Protein AF-A0A4Q3XXZ0-F1 (afdb_monomer)

pLDDT: mean 72.15, std 15.22, range [41.62, 92.56]

Structure (mmCIF, N/CA/C/O backbone):
data_AF-A0A4Q3XXZ0-F1
#
_entry.id   AF-A0A4Q3XXZ0-F1
#
loop_
_atom_site.group_PDB
_atom_site.id
_atom_site.type_symbol
_atom_site.label_atom_id
_atom_site.label_alt_id
_atom_site.label_comp_id
_atom_site.label_asym_id
_atom_site.label_entity_id
_atom_site.label_seq_id
_atom_site.pdbx_PDB_ins_code
_atom_site.Cartn_x
_atom_site.Cartn_y
_atom_site.Cartn_z
_atom_site.occupancy
_atom_site.B_iso_or_equiv
_atom_site.auth_seq_id
_atom_site.auth_comp_id
_atom_site.auth_asym_id
_atom_site.auth_atom_id
_atom_site.pdbx_PD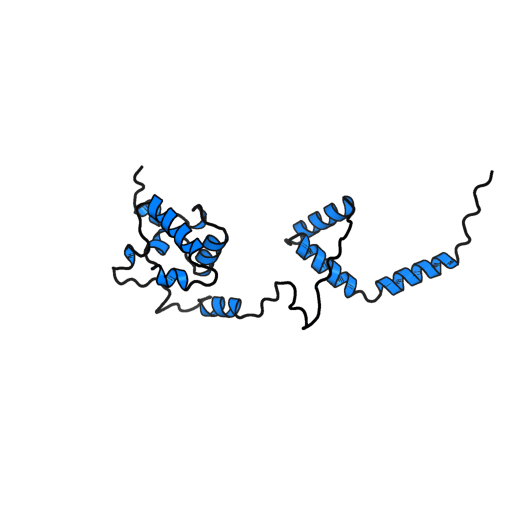B_model_num
ATOM 1 N N . MET A 1 1 ? -28.531 11.545 4.990 1.00 44.59 1 MET A N 1
ATOM 2 C CA . MET A 1 1 ? -29.029 10.165 5.178 1.00 44.59 1 MET A CA 1
ATOM 3 C C . MET A 1 1 ? -28.238 9.527 6.306 1.00 44.59 1 MET A C 1
ATOM 5 O O . MET A 1 1 ? -27.038 9.345 6.148 1.00 44.59 1 MET A O 1
ATOM 9 N N . MET A 1 2 ? -28.875 9.241 7.443 1.00 50.44 2 MET A N 1
ATOM 10 C CA . MET A 1 2 ? -28.289 8.360 8.456 1.00 50.44 2 MET A CA 1
ATOM 11 C C . MET A 1 2 ? -28.312 6.946 7.876 1.00 50.44 2 MET A C 1
ATOM 13 O O . MET A 1 2 ? -29.378 6.356 7.727 1.00 50.44 2 MET A O 1
ATOM 17 N N . HIS A 1 3 ? -27.159 6.447 7.442 1.00 60.09 3 HIS A N 1
ATOM 18 C CA . HIS A 1 3 ? -27.039 5.048 7.056 1.00 60.09 3 HIS A CA 1
ATOM 19 C C . HIS A 1 3 ? -27.162 4.213 8.332 1.00 60.09 3 HIS A C 1
ATOM 21 O O . HIS A 1 3 ? -26.515 4.534 9.329 1.00 60.09 3 HIS A O 1
ATOM 27 N N . SER A 1 4 ? -28.002 3.175 8.325 1.00 73.88 4 SER A N 1
ATOM 28 C CA . SER A 1 4 ? -28.107 2.257 9.462 1.00 73.88 4 SER A CA 1
ATOM 29 C C . SER A 1 4 ? -26.716 1.730 9.820 1.00 73.88 4 SER A C 1
ATOM 31 O O . SER A 1 4 ? -25.965 1.323 8.933 1.00 73.88 4 SER A O 1
ATOM 33 N N . VAL A 1 5 ? -26.372 1.743 11.108 1.00 68.19 5 VAL A N 1
ATOM 34 C CA . VAL A 1 5 ? -25.042 1.365 11.625 1.00 68.19 5 VAL A CA 1
ATOM 35 C C . VAL A 1 5 ? -24.637 -0.040 11.155 1.00 68.19 5 VAL A C 1
ATOM 37 O O . VAL A 1 5 ? -23.490 -0.274 10.783 1.00 68.19 5 VAL A O 1
ATOM 40 N N . GLU A 1 6 ? -25.615 -0.942 11.052 1.00 71.69 6 GLU A N 1
ATOM 41 C CA . GLU A 1 6 ? -25.472 -2.296 10.502 1.00 71.69 6 GLU A CA 1
ATOM 42 C C . GLU A 1 6 ? -25.022 -2.303 9.033 1.00 71.69 6 GLU A C 1
ATOM 44 O O . GLU A 1 6 ? -24.153 -3.080 8.642 1.00 71.69 6 GLU A O 1
ATOM 49 N N . LYS A 1 7 ? -25.564 -1.392 8.214 1.00 78.19 7 LYS A N 1
ATOM 50 C CA . LYS A 1 7 ? -25.207 -1.266 6.796 1.00 78.19 7 LYS A CA 1
ATOM 51 C C . LYS A 1 7 ? -23.790 -0.724 6.628 1.00 78.19 7 LYS A C 1
ATOM 53 O O . LYS A 1 7 ? -23.066 -1.176 5.748 1.00 78.19 7 LYS A O 1
ATOM 58 N N . ILE A 1 8 ? -23.379 0.213 7.484 1.00 81.00 8 ILE A N 1
ATOM 59 C CA . ILE A 1 8 ? -22.008 0.739 7.478 1.00 81.00 8 ILE A CA 1
ATOM 60 C C . ILE A 1 8 ? -21.027 -0.370 7.860 1.00 81.00 8 ILE A C 1
ATOM 62 O O . ILE A 1 8 ? -20.035 -0.558 7.163 1.00 81.00 8 ILE A O 1
ATOM 66 N N . ALA A 1 9 ? -21.327 -1.144 8.905 1.00 79.19 9 ALA A N 1
ATOM 67 C CA . ALA A 1 9 ? -20.464 -2.223 9.375 1.00 79.19 9 ALA A CA 1
ATOM 68 C C . ALA A 1 9 ? -20.195 -3.292 8.299 1.00 79.19 9 ALA A C 1
ATOM 70 O O . ALA A 1 9 ? -19.077 -3.795 8.214 1.00 79.19 9 ALA A O 1
ATOM 71 N N . ALA A 1 10 ? -21.180 -3.584 7.444 1.00 83.25 10 ALA A N 1
ATOM 72 C CA . ALA A 1 10 ? -21.045 -4.528 6.333 1.00 83.25 10 ALA A CA 1
ATOM 73 C C . ALA A 1 10 ? -20.288 -3.969 5.109 1.00 83.25 10 ALA A C 1
ATOM 75 O O . ALA A 1 10 ? -19.991 -4.721 4.182 1.00 83.25 10 ALA A O 1
ATOM 76 N N . THR A 1 11 ? -19.976 -2.669 5.080 1.00 86.19 11 THR A N 1
ATOM 77 C CA . THR A 1 11 ? -19.284 -2.038 3.944 1.00 86.19 11 THR A CA 1
ATOM 78 C C . THR A 1 11 ? -17.872 -2.614 3.781 1.00 86.19 11 THR A C 1
ATOM 80 O O . THR A 1 11 ? -17.106 -2.613 4.752 1.00 86.19 11 THR A O 1
ATOM 83 N N . PRO A 1 12 ? -17.483 -3.061 2.574 1.00 86.12 12 PRO A N 1
ATOM 84 C CA . PRO A 1 12 ? -16.118 -3.484 2.295 1.00 86.12 12 PRO A CA 1
ATOM 85 C C . PRO A 1 12 ? -15.116 -2.327 2.368 1.00 86.12 12 PRO A C 1
ATOM 87 O O . PRO A 1 12 ? -15.338 -1.240 1.8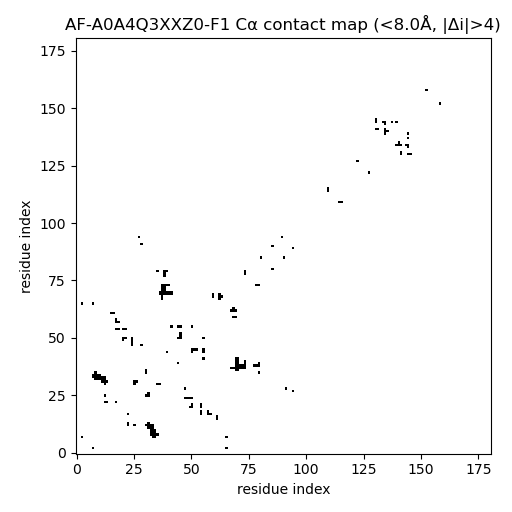41 1.00 86.12 12 PRO A O 1
ATOM 90 N N . VAL A 1 13 ? -13.937 -2.584 2.932 1.00 84.81 13 VAL A N 1
ATOM 91 C CA . VAL A 1 13 ? -12.808 -1.635 2.972 1.00 84.81 13 VAL A CA 1
ATOM 92 C C . VAL A 1 13 ? -12.342 -1.235 1.568 1.00 84.81 13 VAL A C 1
ATOM 94 O O . VAL A 1 13 ? -11.825 -0.135 1.361 1.00 84.81 13 VAL A O 1
ATOM 97 N N . LEU A 1 14 ? -12.516 -2.124 0.588 1.00 81.38 14 LEU A N 1
ATOM 98 C CA . LEU A 1 14 ? -12.158 -1.864 -0.806 1.00 81.38 14 LEU A CA 1
ATOM 99 C C . LEU A 1 14 ? -12.996 -0.746 -1.433 1.00 81.38 14 LEU A C 1
ATOM 101 O O . LEU A 1 14 ? -12.462 -0.023 -2.278 1.00 81.38 14 LEU A O 1
ATOM 105 N N . ASP A 1 15 ? -14.227 -0.558 -0.961 1.00 86.94 15 ASP A N 1
ATOM 106 C CA . ASP A 1 15 ? -15.166 0.443 -1.474 1.00 86.94 15 ASP A CA 1
ATOM 107 C C . ASP A 1 15 ? -14.954 1.821 -0.830 1.00 86.94 15 ASP A C 1
ATOM 109 O O . ASP A 1 15 ? -15.459 2.827 -1.320 1.00 86.94 15 ASP A O 1
ATOM 113 N N . LEU A 1 16 ? -14.158 1.894 0.242 1.00 86.94 16 LEU A N 1
ATOM 114 C CA . LEU A 1 16 ? -13.821 3.153 0.898 1.00 86.94 16 LEU A CA 1
ATOM 115 C C . LEU A 1 16 ? -12.775 3.955 0.111 1.00 86.94 16 LEU A C 1
ATOM 117 O O . LEU A 1 16 ? -11.868 3.400 -0.520 1.00 86.94 16 LEU A O 1
ATOM 121 N N . GLU A 1 17 ? -12.832 5.281 0.221 1.00 89.56 17 GLU A N 1
ATOM 122 C CA . GLU A 1 17 ? -11.856 6.212 -0.362 1.00 89.56 17 GLU A CA 1
ATOM 123 C C . GLU A 1 17 ? -10.550 6.269 0.451 1.00 89.56 17 GLU A C 1
ATOM 125 O O . GLU A 1 17 ? -10.181 7.271 1.054 1.00 89.56 17 GLU A O 1
ATOM 130 N N . LEU A 1 18 ? -9.830 5.149 0.478 1.00 88.44 18 LEU A N 1
ATOM 131 C CA . LEU A 1 18 ? -8.552 4.998 1.173 1.00 88.44 18 LEU A CA 1
ATOM 132 C C . LEU A 1 18 ? -7.391 4.880 0.189 1.00 88.44 18 LEU A C 1
ATOM 134 O O . LEU A 1 18 ? -7.547 4.370 -0.925 1.00 88.44 18 LEU A O 1
ATOM 138 N N . SER A 1 19 ? -6.185 5.255 0.624 1.00 90.19 19 SER A N 1
ATOM 139 C CA . SER A 1 19 ? -4.998 5.034 -0.200 1.00 90.19 19 SER A CA 1
ATOM 140 C C . SER A 1 19 ? -4.751 3.540 -0.444 1.00 90.19 19 SER A C 1
ATOM 142 O O . SER A 1 19 ? -5.024 2.684 0.402 1.00 90.19 19 SER A O 1
ATOM 144 N N . THR A 1 20 ? -4.141 3.207 -1.586 1.00 85.00 20 THR A N 1
ATOM 145 C CA . THR A 1 20 ? -3.756 1.825 -1.927 1.00 85.00 20 THR A CA 1
ATOM 146 C C . THR A 1 20 ? -2.892 1.181 -0.840 1.00 85.00 20 THR A C 1
ATOM 148 O O . THR A 1 20 ? -2.955 -0.026 -0.625 1.00 85.00 20 THR A O 1
ATOM 151 N N . ARG A 1 21 ? -2.089 1.984 -0.130 1.00 83.06 21 ARG A N 1
ATOM 152 C CA . ARG A 1 21 ? -1.267 1.537 0.999 1.00 83.06 21 ARG A CA 1
ATOM 153 C C . ARG A 1 21 ? -2.131 1.118 2.187 1.00 83.06 21 ARG A C 1
ATOM 155 O O . ARG A 1 21 ? -1.895 0.046 2.736 1.00 83.06 21 ARG A O 1
ATOM 162 N N . THR A 1 22 ? -3.125 1.930 2.539 1.00 88.12 22 THR A N 1
ATOM 163 C CA . THR A 1 22 ? -4.075 1.645 3.619 1.00 88.12 22 THR A CA 1
ATOM 164 C C . THR A 1 22 ? -4.899 0.398 3.302 1.00 88.12 22 THR A C 1
ATOM 166 O O . THR A 1 22 ? -4.904 -0.535 4.099 1.00 88.12 22 THR A O 1
ATOM 169 N N . LYS A 1 23 ? -5.469 0.300 2.090 1.00 85.38 23 LYS A N 1
ATOM 170 C CA . LYS A 1 23 ? -6.219 -0.890 1.644 1.00 85.38 23 LYS A CA 1
ATOM 171 C C . LYS A 1 23 ? -5.374 -2.164 1.695 1.00 85.38 23 LYS A C 1
ATOM 173 O O . LYS A 1 23 ? -5.802 -3.168 2.251 1.00 85.38 23 LYS A O 1
ATOM 178 N N . ARG A 1 24 ? -4.143 -2.124 1.170 1.00 81.81 24 ARG A N 1
ATOM 179 C CA . ARG A 1 24 ? -3.228 -3.281 1.195 1.00 81.81 24 ARG A CA 1
ATOM 180 C C . ARG A 1 24 ? -2.834 -3.692 2.610 1.00 81.81 24 ARG A C 1
ATOM 182 O O . ARG A 1 24 ? -2.742 -4.884 2.871 1.00 81.81 24 ARG A O 1
ATOM 189 N N . GLY A 1 25 ? -2.597 -2.732 3.504 1.00 80.75 25 GLY A N 1
ATOM 190 C CA . GLY A 1 25 ? -2.273 -3.032 4.898 1.00 80.75 25 GLY A CA 1
ATOM 191 C C . GLY A 1 25 ? -3.445 -3.640 5.668 1.00 80.75 25 GLY A C 1
ATOM 192 O O . GLY A 1 25 ? -3.218 -4.492 6.513 1.00 80.75 25 GLY A O 1
ATOM 193 N N . LEU A 1 26 ? -4.685 -3.260 5.348 1.00 81.50 26 LEU A N 1
ATOM 194 C CA . LEU A 1 26 ? -5.888 -3.842 5.953 1.00 81.50 26 LEU A CA 1
ATOM 195 C C . LEU A 1 26 ? -6.152 -5.267 5.445 1.00 81.50 26 LEU A C 1
ATOM 197 O O . LEU A 1 26 ? -6.317 -6.182 6.247 1.00 81.50 26 LEU A O 1
ATOM 201 N N . VAL A 1 27 ? -6.064 -5.489 4.131 1.00 77.94 27 VAL A N 1
ATOM 202 C CA . VAL A 1 27 ? -6.180 -6.833 3.534 1.00 77.94 27 VAL A CA 1
ATOM 203 C C . VAL A 1 27 ? -5.087 -7.774 4.054 1.00 77.94 27 VAL A C 1
ATOM 205 O O . VAL A 1 27 ? -5.349 -8.948 4.297 1.00 77.94 27 VAL A O 1
ATOM 208 N N . ALA A 1 28 ? -3.873 -7.262 4.282 1.00 71.75 28 ALA A N 1
ATOM 209 C CA . ALA A 1 28 ? -2.762 -8.024 4.853 1.00 71.75 28 ALA A CA 1
ATOM 210 C C . ALA A 1 28 ? -3.076 -8.639 6.224 1.00 71.75 28 ALA A C 1
ATOM 212 O O . ALA A 1 28 ? -2.579 -9.716 6.537 1.00 71.75 28 ALA A O 1
ATOM 213 N N . VAL A 1 29 ? -3.891 -7.964 7.034 1.00 73.44 29 VAL A N 1
ATOM 214 C CA . VAL A 1 29 ? -4.272 -8.435 8.372 1.00 73.44 29 VAL A CA 1
ATOM 215 C C . VAL A 1 29 ? -5.651 -9.092 8.407 1.00 73.44 29 VAL A C 1
ATOM 217 O O . VAL A 1 29 ? -6.151 -9.388 9.490 1.00 73.44 29 VAL A O 1
ATOM 220 N N . GLY A 1 30 ? -6.263 -9.312 7.238 1.00 73.25 30 GLY A N 1
ATOM 221 C CA . GLY A 1 30 ? -7.584 -9.924 7.110 1.00 73.25 30 GLY A CA 1
ATOM 222 C C . GLY A 1 30 ? -8.750 -8.995 7.451 1.00 73.25 30 GLY A C 1
ATOM 223 O O . GLY A 1 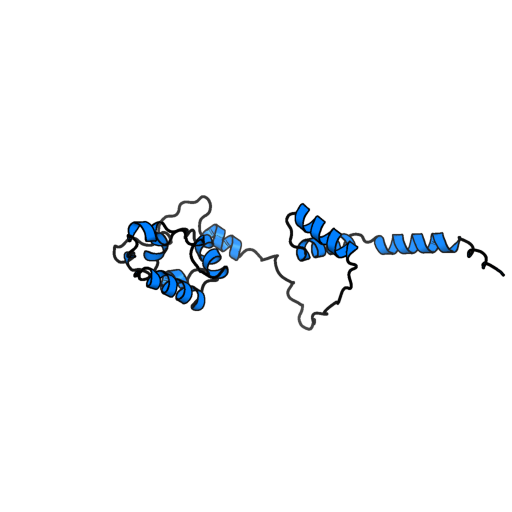30 ? -9.848 -9.486 7.667 1.00 73.25 30 GLY A O 1
ATOM 224 N N . VAL A 1 31 ? -8.540 -7.674 7.502 1.00 81.12 31 VAL A N 1
ATOM 225 C CA . VAL A 1 31 ? -9.627 -6.702 7.702 1.00 81.12 31 VAL A CA 1
ATOM 226 C C . VAL A 1 31 ? -10.271 -6.414 6.349 1.00 81.12 31 VAL A C 1
ATOM 228 O O . VAL A 1 31 ? -9.655 -5.792 5.477 1.00 81.12 31 VAL A O 1
ATOM 231 N N . VAL A 1 32 ? -11.511 -6.863 6.177 1.00 81.69 32 VAL A N 1
ATOM 232 C CA . VAL A 1 32 ? -12.269 -6.779 4.922 1.00 81.69 32 VAL A CA 1
ATOM 233 C C . VAL A 1 32 ? -13.415 -5.779 5.033 1.00 81.69 32 VAL A C 1
ATOM 235 O O . VAL A 1 32 ? -13.776 -5.165 4.030 1.00 81.69 32 VAL A O 1
ATOM 238 N N . THR A 1 33 ? -13.950 -5.559 6.234 1.00 85.62 33 THR A N 1
ATOM 239 C CA . THR A 1 33 ? -15.136 -4.720 6.465 1.00 85.62 33 THR A CA 1
ATOM 240 C C . THR A 1 33 ? -14.875 -3.554 7.420 1.00 85.62 33 THR A C 1
ATOM 242 O O . THR A 1 33 ? -13.944 -3.558 8.227 1.00 85.62 33 THR A O 1
ATOM 245 N N . VAL A 1 34 ? -15.720 -2.522 7.343 1.00 85.56 34 VAL A N 1
ATOM 246 C CA . VAL A 1 34 ? -15.671 -1.371 8.264 1.00 85.56 34 VAL A CA 1
ATOM 247 C C . VAL A 1 34 ? -16.029 -1.778 9.694 1.00 85.56 34 VAL A C 1
ATOM 249 O O . VAL A 1 34 ? -15.460 -1.240 10.645 1.00 85.56 34 VAL A O 1
ATOM 252 N N . GLY A 1 35 ? -16.936 -2.744 9.859 1.00 83.31 35 GLY A N 1
ATOM 253 C CA . GLY A 1 35 ? -17.335 -3.261 11.165 1.00 83.31 35 GLY A CA 1
ATOM 254 C C . GLY A 1 35 ? -16.157 -3.859 11.923 1.00 83.31 35 GLY A C 1
ATOM 255 O O . GLY A 1 35 ? -15.922 -3.490 13.069 1.00 83.31 35 GLY A O 1
ATOM 256 N N . GLU A 1 36 ? -15.356 -4.694 11.258 1.00 79.06 36 GLU A N 1
ATOM 257 C CA . GLU A 1 36 ? -14.120 -5.254 11.818 1.00 79.06 36 GLU A CA 1
ATOM 258 C C . GLU A 1 36 ? -13.174 -4.153 12.308 1.00 79.06 36 GLU A C 1
ATOM 260 O O . GLU A 1 36 ? -12.643 -4.208 13.415 1.00 79.06 36 GLU A O 1
ATOM 265 N N . PHE A 1 37 ? -13.025 -3.087 11.528 1.00 79.50 37 PHE A N 1
ATOM 266 C CA . PHE A 1 37 ? -12.180 -1.969 11.912 1.00 79.50 37 PHE A CA 1
ATOM 267 C C . PHE A 1 37 ? -12.688 -1.203 13.146 1.00 79.50 37 PHE A C 1
ATOM 269 O O . PHE A 1 37 ? -11.886 -0.738 13.956 1.00 79.50 37 PHE A O 1
ATOM 276 N N . ALA A 1 38 ? -14.005 -1.082 13.331 1.00 80.50 38 ALA A N 1
ATOM 277 C CA . ALA A 1 38 ? -14.588 -0.405 14.492 1.00 80.50 38 ALA A CA 1
ATOM 278 C C . ALA A 1 38 ? -14.261 -1.102 15.835 1.00 80.50 38 ALA A C 1
ATOM 280 O O . ALA A 1 38 ? -14.313 -0.456 16.887 1.00 80.50 38 ALA A O 1
ATOM 281 N N . TYR A 1 39 ? -13.861 -2.380 15.800 1.00 79.12 39 TYR A N 1
ATOM 282 C CA . TYR A 1 39 ? -13.338 -3.136 16.947 1.00 79.12 39 TYR A CA 1
ATOM 283 C C . TYR A 1 39 ? -11.827 -2.965 17.172 1.00 79.12 39 TYR A C 1
ATOM 285 O O . TYR A 1 39 ? -11.316 -3.357 18.219 1.00 79.12 39 TYR A O 1
ATOM 293 N N . MET A 1 40 ? -11.087 -2.402 16.216 1.00 79.25 40 MET A N 1
ATOM 294 C CA . MET A 1 40 ? -9.637 -2.252 16.322 1.00 79.25 40 MET A CA 1
ATOM 295 C C . MET A 1 40 ? -9.272 -0.916 16.974 1.00 79.25 40 MET A C 1
ATOM 297 O O . MET A 1 40 ? -9.843 0.124 16.649 1.00 79.25 40 MET A O 1
ATOM 301 N N . THR A 1 41 ? -8.303 -0.924 17.894 1.00 85.69 41 THR A N 1
ATOM 302 C CA . THR A 1 41 ? -7.801 0.311 18.512 1.00 85.69 41 THR A CA 1
ATOM 303 C C . THR A 1 41 ? -6.746 0.985 17.633 1.00 85.69 41 THR A C 1
ATOM 305 O O . THR A 1 41 ? -6.076 0.342 16.824 1.00 85.69 41 THR A O 1
ATOM 308 N N . GLU A 1 42 ? -6.514 2.285 17.839 1.00 87.44 42 GLU A N 1
ATOM 309 C CA . GLU A 1 42 ? -5.439 3.008 17.138 1.00 87.44 42 GLU A CA 1
ATOM 310 C C . GLU A 1 42 ? -4.059 2.390 17.388 1.00 87.44 42 GLU A C 1
ATOM 312 O O . GLU A 1 42 ? -3.199 2.381 16.506 1.00 87.44 42 GLU A O 1
ATOM 317 N N . LYS A 1 43 ? -3.850 1.859 18.599 1.00 83.31 43 LYS A N 1
ATOM 318 C CA . LYS A 1 43 ? -2.602 1.193 18.973 1.00 83.31 43 LYS A CA 1
ATOM 319 C C . LYS A 1 43 ? -2.400 -0.068 18.144 1.00 83.31 43 LYS A C 1
ATOM 321 O O . LYS A 1 43 ? -1.305 -0.264 17.630 1.00 83.31 43 LYS A O 1
ATOM 326 N N . ASP A 1 44 ? -3.440 -0.878 17.976 1.00 80.31 44 ASP A N 1
ATOM 327 C CA . ASP A 1 44 ? -3.369 -2.107 17.183 1.00 80.31 44 ASP A CA 1
ATOM 328 C C . ASP A 1 44 ? -3.182 -1.804 15.696 1.00 80.31 44 ASP A C 1
ATOM 330 O O . ASP A 1 44 ? -2.332 -2.413 15.050 1.00 80.31 44 ASP A O 1
ATOM 334 N N . PHE A 1 45 ? -3.861 -0.777 15.177 1.00 85.88 45 PHE A N 1
ATOM 335 C CA . PHE A 1 45 ? -3.665 -0.321 13.800 1.00 85.88 45 PHE A CA 1
ATOM 336 C C . PHE A 1 45 ? -2.213 0.085 13.518 1.00 85.88 45 PHE A C 1
ATOM 338 O O . PHE A 1 45 ? -1.654 -0.253 12.476 1.00 85.88 45 PHE A O 1
ATOM 345 N N . LEU A 1 46 ? -1.574 0.796 14.452 1.00 86.31 46 LEU A N 1
ATOM 346 C CA . LEU A 1 46 ? -0.180 1.226 14.310 1.00 86.31 46 LEU A CA 1
ATOM 347 C C . LEU A 1 46 ? 0.836 0.082 14.445 1.00 86.31 46 LEU A C 1
ATOM 349 O O . LEU A 1 46 ? 2.001 0.275 14.098 1.00 86.31 46 LEU A O 1
ATOM 353 N N . ARG A 1 47 ? 0.423 -1.103 14.914 1.00 81.25 47 ARG A N 1
ATOM 354 C CA . ARG A 1 47 ? 1.265 -2.312 14.906 1.00 81.25 47 ARG A CA 1
ATOM 355 C C . ARG A 1 47 ? 1.274 -3.003 13.542 1.00 81.25 47 ARG A C 1
ATOM 357 O O . ARG A 1 47 ? 2.162 -3.817 13.293 1.00 81.25 47 ARG A O 1
ATOM 364 N N . ILE A 1 48 ? 0.331 -2.677 12.655 1.00 78.94 48 ILE A N 1
ATOM 365 C CA . ILE A 1 48 ? 0.256 -3.255 11.313 1.00 78.94 48 ILE A CA 1
ATOM 366 C C . ILE A 1 48 ? 1.433 -2.753 10.471 1.00 78.94 48 ILE A C 1
ATOM 368 O O . ILE A 1 48 ? 1.586 -1.557 10.203 1.00 78.94 48 ILE A O 1
ATOM 372 N N . GLY A 1 49 ? 2.259 -3.692 10.006 1.00 72.75 49 GLY A N 1
ATOM 373 C CA . GLY A 1 49 ? 3.392 -3.401 9.136 1.00 72.75 49 GLY A CA 1
ATOM 374 C C . GLY A 1 49 ? 2.964 -2.630 7.885 1.00 72.75 49 GLY A C 1
ATOM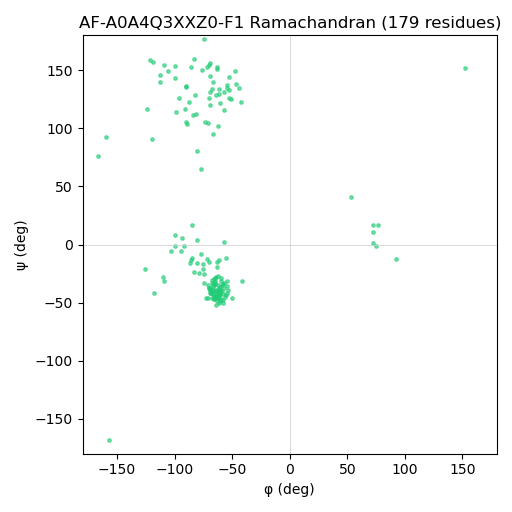 375 O O . GLY A 1 49 ? 2.000 -2.981 7.209 1.00 72.75 49 GLY A O 1
ATOM 376 N N . ASN A 1 50 ? 3.720 -1.587 7.541 1.00 75.06 50 ASN A N 1
ATOM 377 C CA . ASN A 1 50 ? 3.436 -0.655 6.444 1.00 75.06 50 ASN A CA 1
ATOM 378 C C . ASN A 1 50 ? 2.269 0.324 6.673 1.00 75.06 50 ASN A C 1
ATOM 380 O O . ASN A 1 50 ? 2.053 1.165 5.801 1.00 75.06 50 ASN A O 1
ATOM 384 N N . LEU A 1 51 ? 1.581 0.328 7.813 1.00 83.62 51 LEU A N 1
ATOM 385 C CA . LEU A 1 51 ? 0.641 1.396 8.173 1.00 83.62 51 LEU A CA 1
ATOM 386 C C . LEU A 1 51 ? 1.300 2.393 9.139 1.00 83.62 51 LEU A C 1
ATOM 388 O O . LEU A 1 51 ? 2.280 2.086 9.810 1.00 83.62 51 LEU A O 1
ATOM 392 N N . GLY A 1 52 ? 0.837 3.642 9.135 1.00 88.44 52 GLY A N 1
ATOM 393 C CA . GLY A 1 52 ? 1.398 4.717 9.954 1.00 88.44 52 GLY A CA 1
ATOM 394 C C . GLY A 1 52 ? 0.400 5.846 10.199 1.00 88.44 52 GLY A C 1
ATOM 395 O O . GLY A 1 52 ? -0.782 5.723 9.896 1.00 88.44 52 GLY A O 1
ATOM 396 N N . ARG A 1 53 ? 0.875 6.984 10.722 1.00 90.00 53 ARG A N 1
ATOM 397 C CA . ARG A 1 53 ? 0.005 8.111 11.124 1.00 90.00 53 ARG A CA 1
ATOM 398 C C . ARG A 1 53 ? -0.878 8.638 9.989 1.00 90.00 53 ARG A C 1
ATOM 400 O O . ARG A 1 53 ? -2.031 8.968 10.222 1.00 90.00 53 ARG A O 1
ATOM 407 N N . LYS A 1 54 ? -0.357 8.677 8.757 1.00 91.44 54 LYS A N 1
ATOM 408 C CA . LYS A 1 54 ? -1.130 9.121 7.589 1.00 91.44 54 LYS A CA 1
ATOM 409 C C . LYS A 1 54 ? -2.310 8.188 7.303 1.00 91.44 54 LYS A C 1
ATOM 411 O O . LYS A 1 54 ? -3.435 8.655 7.220 1.00 91.44 54 LYS A O 1
ATOM 416 N N . SER A 1 55 ? -2.059 6.882 7.205 1.00 92.56 55 SER A N 1
ATOM 417 C CA . SER A 1 55 ? -3.120 5.896 6.972 1.00 92.56 55 SER A CA 1
ATOM 418 C C . SER A 1 55 ? -4.096 5.814 8.148 1.00 92.56 55 SER A C 1
ATOM 420 O O . SER A 1 55 ? -5.269 5.541 7.944 1.00 92.56 55 SER A O 1
ATOM 422 N N . LEU A 1 56 ? -3.628 6.083 9.374 1.00 91.56 56 LEU A N 1
ATOM 423 C CA . LEU A 1 56 ? -4.489 6.181 10.552 1.00 91.56 56 LEU A CA 1
ATOM 424 C C . LEU A 1 56 ? -5.471 7.352 10.414 1.00 91.56 56 LEU A C 1
ATOM 426 O O . LEU A 1 56 ? -6.658 7.172 10.664 1.00 91.56 56 LEU A O 1
ATOM 430 N N . ASN A 1 57 ? -4.992 8.525 9.995 1.00 92.44 57 ASN A N 1
ATOM 431 C CA . ASN A 1 57 ? -5.849 9.691 9.781 1.00 92.44 57 ASN A CA 1
ATOM 432 C C . ASN A 1 57 ? -6.839 9.463 8.633 1.00 92.44 57 ASN A C 1
ATOM 434 O O . ASN A 1 57 ? -8.020 9.696 8.838 1.00 92.44 57 ASN A O 1
ATOM 438 N N . GLU A 1 58 ? -6.394 8.895 7.502 1.00 90.88 58 GLU A N 1
ATOM 439 C CA . GLU A 1 58 ? -7.290 8.498 6.397 1.00 90.88 58 GLU A CA 1
ATOM 440 C C . GLU A 1 58 ? -8.464 7.648 6.915 1.00 90.88 58 GLU A C 1
ATOM 442 O O . GLU A 1 58 ? -9.622 7.912 6.602 1.00 90.88 58 GLU A O 1
ATOM 447 N N . MET A 1 59 ? -8.180 6.663 7.774 1.00 87.44 59 MET A N 1
ATOM 448 C CA . MET A 1 59 ? -9.221 5.826 8.374 1.00 87.44 59 MET A CA 1
ATOM 449 C C . MET A 1 59 ? -10.129 6.586 9.341 1.00 87.44 59 MET A C 1
ATOM 451 O O . MET A 1 59 ? -11.338 6.361 9.345 1.00 87.44 59 MET A O 1
ATOM 455 N N . LYS A 1 60 ? -9.572 7.462 10.184 1.00 89.19 60 LYS A N 1
ATOM 456 C CA . LYS A 1 60 ? -10.366 8.273 11.119 1.00 89.19 60 LYS A CA 1
ATOM 457 C C . LYS A 1 60 ? -11.311 9.210 10.385 1.00 89.19 60 LYS A C 1
ATOM 459 O O . LYS A 1 60 ? -12.454 9.344 10.815 1.00 89.19 60 LYS A O 1
ATOM 464 N N . ASP A 1 61 ? -10.856 9.823 9.301 1.00 90.38 61 ASP A N 1
ATOM 465 C CA . ASP A 1 61 ? -11.656 10.742 8.495 1.00 90.38 61 ASP A CA 1
ATOM 466 C C . ASP A 1 61 ? -12.831 9.993 7.854 1.00 90.38 61 ASP A C 1
ATOM 468 O O . ASP A 1 61 ? -13.984 10.415 7.975 1.00 90.38 61 ASP A O 1
ATOM 472 N N . VAL A 1 62 ? -12.563 8.810 7.286 1.00 87.75 62 VAL A N 1
ATOM 473 C CA . VAL A 1 62 ? -13.599 7.933 6.724 1.00 87.75 62 VAL A CA 1
ATOM 474 C C . VAL A 1 62 ? -14.598 7.497 7.796 1.00 87.75 62 VAL A C 1
ATOM 476 O O . VAL A 1 62 ? -15.799 7.677 7.617 1.00 87.75 62 VAL A O 1
ATOM 479 N N . LEU A 1 63 ? -14.146 6.988 8.943 1.00 85.31 63 LEU A N 1
ATOM 480 C CA . LEU A 1 63 ? -15.055 6.607 10.031 1.00 85.31 63 LEU A CA 1
ATOM 481 C C . LEU A 1 63 ? -15.882 7.786 10.559 1.00 85.31 63 LEU A C 1
ATOM 483 O O . LEU A 1 63 ? -17.070 7.627 10.843 1.00 85.31 63 LEU A O 1
ATOM 487 N N . SER A 1 64 ? -15.274 8.969 10.657 1.00 87.12 64 SER A N 1
ATOM 488 C CA . SER A 1 64 ? -15.949 10.181 11.127 1.00 87.12 64 SER A CA 1
ATOM 489 C C . SER A 1 64 ? -17.060 10.606 10.170 1.00 87.12 64 SER A C 1
ATOM 491 O O . SER A 1 64 ? -18.106 11.057 10.631 1.00 87.12 64 SER A O 1
ATOM 493 N N . SER A 1 65 ? -16.891 10.386 8.859 1.00 85.19 65 SER A N 1
ATOM 494 C CA . SER A 1 65 ? -17.957 10.604 7.867 1.00 85.19 65 SER A CA 1
ATOM 495 C C . SER A 1 65 ? -19.180 9.704 8.094 1.00 85.19 65 SER A C 1
ATOM 497 O O . SER A 1 65 ? -20.308 10.090 7.792 1.00 85.19 65 SER A O 1
ATOM 499 N N . PHE A 1 66 ? -18.966 8.536 8.702 1.00 81.94 66 PHE A N 1
ATOM 500 C CA . PHE A 1 66 ? -20.013 7.595 9.088 1.00 81.94 66 PHE A CA 1
ATOM 501 C C . PHE A 1 66 ? -20.528 7.800 10.520 1.00 81.94 66 PHE A C 1
ATOM 503 O O . PHE A 1 66 ? -21.422 7.077 10.954 1.00 81.94 66 PHE A O 1
ATOM 510 N N . GLY A 1 67 ? -19.983 8.768 11.266 1.00 83.19 67 GLY A N 1
ATOM 511 C CA . GLY A 1 67 ? -20.329 9.002 12.670 1.00 83.19 67 GLY A CA 1
ATOM 512 C C . GLY A 1 67 ? -19.789 7.938 13.633 1.00 83.19 67 GLY A C 1
ATOM 513 O O . GLY A 1 67 ? -20.254 7.853 14.767 1.00 83.19 67 GLY A O 1
ATOM 514 N N . ILE A 1 68 ? -18.814 7.132 13.203 1.00 82.62 68 ILE A N 1
ATOM 515 C CA . ILE A 1 68 ? -18.211 6.053 13.994 1.00 82.62 68 ILE A CA 1
ATOM 516 C C . ILE A 1 68 ? -16.819 6.490 14.456 1.00 82.62 68 ILE A C 1
ATOM 518 O O . ILE A 1 68 ? -16.128 7.260 13.790 1.00 82.62 68 ILE A O 1
ATOM 522 N N . ARG A 1 69 ? -16.381 5.997 15.616 1.00 83.44 69 ARG A N 1
ATOM 523 C CA . ARG A 1 69 ? -15.013 6.195 16.112 1.00 83.44 69 ARG A CA 1
ATOM 524 C C . ARG A 1 69 ? -14.249 4.879 16.135 1.00 83.44 69 ARG A C 1
ATOM 526 O O . ARG A 1 69 ? -14.813 3.820 16.398 1.00 83.44 69 ARG A O 1
ATOM 533 N N . MET A 1 70 ? -12.949 4.958 15.868 1.00 84.38 70 MET A N 1
ATOM 534 C CA . MET A 1 70 ? -12.064 3.798 15.943 1.00 84.38 70 MET A CA 1
ATOM 535 C C . MET A 1 70 ? -12.050 3.245 17.374 1.00 84.38 70 MET A C 1
ATOM 537 O O . MET A 1 70 ? -11.941 4.016 18.328 1.00 84.38 70 MET A O 1
ATOM 541 N N . GLY A 1 71 ? -12.181 1.926 17.525 1.00 77.88 71 GLY A N 1
ATOM 542 C CA . GLY A 1 71 ? -12.240 1.261 18.827 1.00 77.88 71 GLY A CA 1
ATOM 543 C C . GLY A 1 71 ? -13.547 1.466 19.603 1.00 77.88 71 GLY A C 1
ATOM 544 O O . GLY A 1 71 ? -13.601 1.105 20.776 1.00 77.88 71 GLY A O 1
ATOM 545 N N . MET A 1 72 ? -14.597 2.022 18.985 1.00 76.56 72 MET A N 1
ATOM 546 C CA . MET A 1 72 ? -15.895 2.242 19.639 1.00 76.56 72 MET A CA 1
ATOM 547 C C . MET A 1 72 ? -16.539 0.941 20.135 1.00 76.56 72 MET A C 1
ATOM 549 O O . MET A 1 72 ? -17.212 0.961 21.158 1.00 76.56 72 MET A O 1
ATOM 553 N N . LEU A 1 73 ? -16.308 -0.180 19.445 1.00 67.12 73 LEU A N 1
ATOM 554 C CA . LEU A 1 73 ? -16.858 -1.491 19.810 1.00 67.12 73 LEU A CA 1
ATOM 555 C C . LEU A 1 73 ? -15.849 -2.383 20.563 1.00 67.12 73 LEU A C 1
ATOM 557 O O . LEU A 1 73 ? -16.173 -3.498 20.962 1.00 67.12 73 LEU A O 1
ATOM 561 N N . ALA A 1 74 ? -14.620 -1.901 20.777 1.00 63.53 74 ALA A N 1
ATOM 562 C CA . ALA A 1 74 ? -13.561 -2.644 21.466 1.00 63.53 74 ALA A CA 1
ATOM 563 C C . ALA A 1 74 ? -13.752 -2.701 22.997 1.00 63.53 74 ALA A C 1
ATOM 565 O O . ALA A 1 74 ? -13.132 -3.523 23.672 1.00 63.53 74 ALA A O 1
ATOM 566 N N . SER A 1 75 ? -14.593 -1.827 23.564 1.00 55.97 75 SER A N 1
ATOM 567 C CA . SER A 1 75 ? -14.841 -1.727 25.010 1.00 55.97 75 SER A CA 1
ATOM 568 C C . SER A 1 75 ? -15.619 -2.912 25.596 1.00 55.97 75 SER A C 1
ATOM 570 O O . SER A 1 75 ? -15.595 -3.099 26.809 1.00 55.97 75 SER A O 1
ATOM 572 N N . GLU A 1 76 ? -16.251 -3.748 24.766 1.00 53.78 76 GLU A N 1
ATOM 573 C CA . GLU A 1 76 ? -17.044 -4.914 25.195 1.00 53.78 76 GLU A CA 1
ATOM 574 C C . GLU A 1 76 ? -16.207 -6.187 25.437 1.00 53.78 76 GLU A C 1
ATOM 576 O O . GLU A 1 76 ? -16.733 -7.297 25.474 1.00 53.78 76 GLU A O 1
ATOM 581 N N . GLY A 1 77 ? -14.884 -6.067 25.577 1.00 50.03 77 GLY A N 1
ATOM 582 C CA . GLY A 1 77 ? -14.014 -7.198 25.923 1.00 50.03 77 GLY A CA 1
ATOM 583 C C . GLY A 1 77 ? -13.757 -8.193 24.785 1.00 50.03 77 GLY A C 1
ATOM 584 O O . GLY A 1 77 ? -12.962 -9.119 24.957 1.00 50.03 77 GLY A O 1
ATOM 585 N N . ARG A 1 78 ? -14.341 -7.990 23.595 1.00 49.00 78 ARG A N 1
ATOM 586 C CA . ARG A 1 78 ? -13.899 -8.679 22.377 1.00 49.00 78 ARG A CA 1
ATOM 587 C C . ARG A 1 78 ? -12.578 -8.076 21.917 1.00 49.00 78 ARG A C 1
ATOM 589 O O . ARG A 1 78 ? -12.540 -6.981 21.361 1.00 49.00 78 ARG A O 1
ATOM 596 N N . LYS A 1 79 ? -11.484 -8.804 22.125 1.00 50.69 79 LYS A N 1
ATOM 597 C CA . LYS A 1 79 ? -10.217 -8.489 21.466 1.00 50.69 79 LYS A CA 1
ATOM 598 C C . LYS A 1 79 ? -10.381 -8.753 19.970 1.00 50.69 79 LYS A C 1
ATOM 600 O O . LYS A 1 79 ? -10.891 -9.804 19.583 1.00 50.69 79 LYS A O 1
ATOM 605 N N . PHE A 1 80 ? -9.933 -7.817 19.135 1.00 52.22 80 PHE A N 1
ATOM 606 C CA . PHE A 1 80 ? -9.742 -8.094 17.713 1.00 52.22 80 PHE A CA 1
ATOM 607 C C . PHE A 1 80 ? -8.865 -9.362 17.588 1.00 52.22 80 PHE A C 1
ATOM 609 O O . PHE A 1 80 ? -7.987 -9.518 18.444 1.00 52.22 80 PHE A O 1
ATOM 616 N N . PRO A 1 81 ? -9.070 -10.264 16.602 1.00 52.00 81 PRO A N 1
ATOM 617 C CA . PRO A 1 81 ? -8.585 -11.668 16.597 1.00 52.00 81 PRO A CA 1
ATOM 618 C C . PRO A 1 81 ? -7.069 -11.898 16.740 1.00 52.00 81 PRO A C 1
ATOM 620 O O . PRO A 1 81 ? -6.581 -13.020 16.700 1.00 52.00 81 PRO A O 1
ATOM 623 N N . TRP A 1 82 ? -6.313 -10.825 16.904 1.00 55.72 82 TRP A N 1
ATOM 624 C CA . TRP A 1 82 ? -4.873 -10.729 16.890 1.00 55.72 82 TRP A CA 1
ATOM 625 C C . TRP A 1 82 ? -4.149 -11.137 18.178 1.00 55.72 82 TRP A C 1
ATOM 627 O O . TRP A 1 82 ? -2.929 -10.986 18.202 1.00 55.72 82 TRP A O 1
ATOM 637 N N . HIS A 1 83 ? -4.823 -11.637 19.226 1.00 47.06 83 HIS A N 1
ATOM 638 C CA . HIS A 1 83 ? -4.107 -12.007 20.461 1.00 47.06 83 HIS A CA 1
ATOM 639 C C . HIS A 1 83 ? -4.136 -13.465 20.896 1.00 47.06 83 HIS A C 1
ATOM 641 O O . HIS A 1 83 ? -3.066 -13.927 21.265 1.00 47.06 83 HIS A O 1
ATOM 647 N N . ASP A 1 84 ? -5.237 -14.218 20.827 1.00 45.81 84 ASP A N 1
ATOM 648 C CA . ASP A 1 84 ? -5.258 -15.427 21.670 1.00 45.81 84 ASP A CA 1
ATOM 649 C C . ASP A 1 84 ? -5.552 -16.776 20.989 1.00 45.81 84 ASP A C 1
ATOM 651 O O . ASP A 1 84 ? -5.110 -17.760 21.557 1.00 45.81 84 ASP A O 1
ATOM 655 N N . ASN A 1 85 ? -6.176 -16.899 19.803 1.00 44.84 85 ASN A N 1
ATOM 656 C CA . ASN A 1 85 ? -6.381 -18.222 19.164 1.00 44.84 85 ASN A CA 1
ATOM 657 C C . ASN A 1 85 ? -6.652 -18.146 17.644 1.00 44.84 85 ASN A C 1
ATOM 659 O O . ASN A 1 85 ? -7.801 -18.044 17.219 1.00 44.84 85 ASN A O 1
ATOM 663 N N . LEU A 1 86 ? -5.606 -18.250 16.820 1.00 42.16 86 LEU A N 1
ATOM 664 C CA . LEU A 1 86 ? -5.718 -18.592 15.395 1.00 42.16 86 LEU A CA 1
ATOM 665 C C . LEU A 1 86 ? -4.931 -19.886 15.156 1.00 42.16 86 LEU A C 1
ATOM 667 O O . LEU A 1 86 ? -3.729 -19.843 14.893 1.00 42.16 86 LEU A O 1
ATOM 671 N N . GLU A 1 87 ? -5.598 -21.034 15.277 1.00 41.62 87 GLU A N 1
ATOM 672 C CA . GLU A 1 87 ? -5.106 -22.279 14.677 1.00 41.62 87 GLU A CA 1
ATOM 673 C C . GLU A 1 87 ? -5.267 -22.235 13.141 1.00 41.62 87 GLU A C 1
ATOM 675 O O . GLU A 1 87 ? -6.071 -21.458 12.617 1.00 41.62 87 GLU A O 1
ATOM 680 N N . PRO A 1 88 ? -4.420 -22.961 12.393 1.00 50.69 88 PRO A N 1
ATOM 681 C CA . PRO A 1 88 ? -3.602 -22.335 11.368 1.00 50.69 88 PRO A CA 1
ATOM 682 C C . PRO A 1 88 ? -3.809 -22.970 9.993 1.00 50.69 88 PRO A C 1
ATOM 684 O O . PRO A 1 88 ? -3.393 -24.097 9.762 1.00 50.69 88 PRO A O 1
ATOM 687 N N . GLU A 1 89 ? -4.311 -22.194 9.037 1.00 44.09 89 GLU A N 1
ATOM 688 C CA . GLU A 1 89 ? -4.105 -22.530 7.619 1.00 44.09 89 GLU A CA 1
ATOM 689 C C . GLU A 1 89 ? -3.131 -21.543 6.956 1.00 44.09 89 GLU A C 1
ATOM 691 O O . GLU A 1 89 ? -2.325 -21.960 6.139 1.00 44.09 89 GLU A O 1
ATOM 696 N N . MET A 1 90 ? -3.083 -20.266 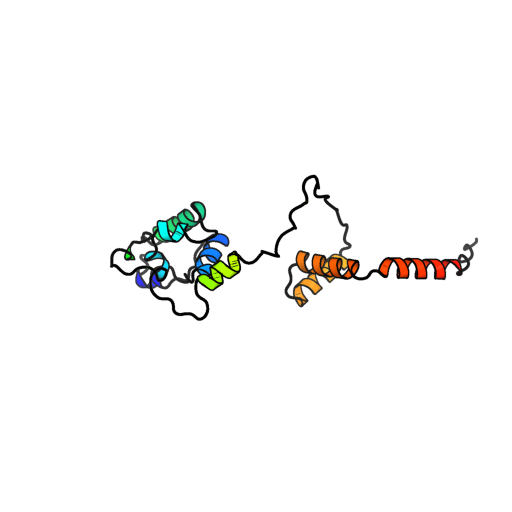7.372 1.00 42.62 90 MET A N 1
ATOM 697 C CA . MET A 1 90 ? -1.949 -19.347 7.130 1.00 42.62 90 MET A CA 1
ATOM 698 C C . MET A 1 90 ? -2.067 -18.096 8.021 1.00 42.62 90 MET A C 1
ATOM 700 O O . MET A 1 90 ? -2.479 -17.022 7.588 1.00 42.62 90 MET A O 1
ATOM 704 N N . GLY A 1 91 ? -1.752 -18.249 9.309 1.00 49.25 91 GLY A N 1
ATOM 705 C CA . GLY A 1 91 ? -1.789 -17.161 10.292 1.00 49.25 91 GLY A CA 1
ATOM 706 C C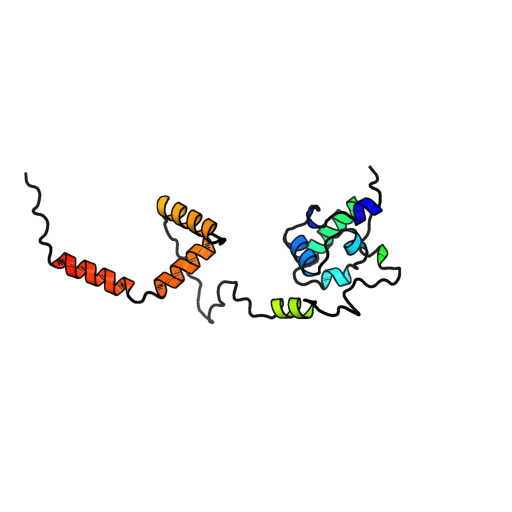 . GLY A 1 91 ? -0.624 -16.167 10.166 1.00 49.25 91 GLY A C 1
ATOM 707 O O . GLY A 1 91 ? 0.308 -16.340 9.385 1.00 49.25 91 GLY A O 1
ATOM 708 N N . TRP A 1 92 ? -0.640 -15.124 10.996 1.00 41.91 92 TRP A N 1
ATOM 709 C CA . TRP A 1 92 ? 0.388 -14.073 11.127 1.00 41.91 92 TRP A CA 1
ATOM 710 C C . TRP A 1 92 ? 1.844 -14.520 11.079 1.00 41.91 92 TRP A C 1
ATOM 712 O O . TRP A 1 92 ? 2.694 -13.758 10.633 1.00 41.91 92 TRP A O 1
ATOM 722 N N . ALA A 1 93 ? 2.151 -15.728 11.552 1.00 48.75 93 ALA A N 1
ATOM 723 C CA . ALA A 1 93 ? 3.488 -16.296 11.475 1.00 48.75 93 ALA A CA 1
ATOM 724 C C . ALA A 1 93 ? 3.943 -16.441 10.019 1.00 48.75 93 ALA A C 1
ATOM 726 O O . ALA A 1 93 ? 5.062 -16.056 9.706 1.00 48.75 93 ALA A O 1
ATOM 727 N N . THR A 1 94 ? 3.067 -16.886 9.115 1.00 55.03 94 THR A N 1
ATOM 728 C CA . THR A 1 94 ? 3.350 -16.976 7.680 1.00 55.03 94 THR A CA 1
ATOM 729 C C . THR A 1 94 ? 3.431 -15.597 7.039 1.00 55.03 94 THR A C 1
ATOM 731 O O . THR A 1 94 ? 4.272 -15.374 6.177 1.00 55.03 94 THR A O 1
ATOM 734 N N . TRP A 1 95 ? 2.631 -14.633 7.502 1.00 50.69 95 TRP A N 1
ATOM 735 C CA . TRP A 1 95 ? 2.706 -13.243 7.038 1.00 50.69 95 TRP A CA 1
ATOM 736 C C . TRP A 1 95 ? 3.998 -12.546 7.495 1.00 50.69 95 TRP A C 1
ATOM 738 O O . TRP A 1 95 ? 4.650 -11.859 6.711 1.00 50.69 95 TRP A O 1
ATOM 748 N N . ASN A 1 96 ? 4.421 -12.762 8.739 1.00 55.09 96 ASN A N 1
ATOM 749 C CA . ASN A 1 96 ? 5.700 -12.292 9.267 1.00 55.09 96 ASN A CA 1
ATOM 750 C C . ASN A 1 96 ? 6.878 -13.022 8.632 1.00 55.09 96 ASN A C 1
ATOM 752 O O . ASN A 1 96 ? 7.882 -12.380 8.347 1.00 55.09 96 ASN A O 1
ATOM 756 N N . LEU A 1 97 ? 6.749 -14.324 8.364 1.00 58.12 97 LEU A N 1
ATOM 757 C CA . LEU A 1 97 ? 7.736 -15.112 7.633 1.00 58.12 97 LEU A CA 1
ATOM 758 C C . LEU A 1 97 ? 7.870 -14.603 6.195 1.00 58.12 97 LEU A C 1
ATOM 760 O O . LEU A 1 97 ? 8.975 -14.396 5.723 1.00 58.12 97 LEU A O 1
ATOM 764 N N . LEU A 1 98 ? 6.764 -14.291 5.520 1.00 54.19 98 LEU A N 1
ATOM 765 C CA . LEU A 1 98 ? 6.765 -13.675 4.192 1.00 54.19 98 LEU A CA 1
ATOM 766 C C . LEU A 1 98 ? 7.370 -12.258 4.207 1.00 54.19 98 LEU A C 1
ATOM 768 O O . LEU A 1 98 ? 8.004 -11.843 3.239 1.00 54.19 98 LEU A O 1
ATOM 772 N N . GLN A 1 99 ? 7.197 -11.501 5.297 1.00 51.59 99 GLN A N 1
ATOM 773 C CA . GLN A 1 99 ? 7.855 -10.202 5.478 1.00 51.59 99 GLN A CA 1
ATOM 774 C C . GLN A 1 99 ? 9.350 -10.319 5.811 1.00 51.59 99 GLN A C 1
ATOM 776 O O . GLN A 1 99 ? 10.111 -9.424 5.429 1.00 51.59 99 GLN A O 1
ATOM 781 N N . SER A 1 100 ? 9.753 -11.367 6.537 1.00 55.25 100 SER A N 1
ATOM 782 C CA . SER A 1 100 ? 11.137 -11.640 6.941 1.00 55.25 100 SER A CA 1
ATOM 783 C C . SER A 1 100 ? 11.926 -12.415 5.886 1.00 55.25 100 SER A C 1
ATOM 785 O O . SER A 1 100 ? 13.157 -12.396 5.919 1.00 55.25 100 SER A O 1
ATOM 787 N N . MET A 1 101 ? 11.243 -13.031 4.917 1.00 56.66 101 MET A N 1
ATOM 788 C CA . MET A 1 101 ? 11.853 -13.556 3.705 1.00 56.66 101 MET A CA 1
ATOM 789 C C . MET A 1 101 ? 12.638 -12.438 3.005 1.00 56.66 101 MET A C 1
ATOM 791 O O . MET A 1 101 ? 12.157 -11.299 2.909 1.00 56.66 101 MET A O 1
ATOM 795 N N . PRO A 1 102 ? 13.851 -12.731 2.499 1.00 53.34 102 PRO A N 1
ATOM 796 C CA . PRO A 1 102 ? 14.608 -11.764 1.726 1.00 53.34 102 PRO A CA 1
ATOM 797 C C . PRO A 1 102 ? 13.748 -11.319 0.543 1.00 53.34 102 PRO A C 1
ATOM 799 O O . PRO A 1 102 ? 13.372 -12.111 -0.318 1.00 53.34 102 PRO A O 1
ATOM 802 N N . LYS A 1 103 ? 13.392 -10.032 0.516 1.00 54.03 103 LYS A N 1
ATOM 803 C CA . LYS A 1 103 ? 12.675 -9.446 -0.614 1.00 54.03 103 LYS A CA 1
ATOM 804 C C . LYS A 1 103 ? 13.621 -9.462 -1.812 1.00 54.03 103 LYS A C 1
ATOM 806 O O . LYS A 1 103 ? 14.390 -8.525 -1.989 1.00 54.03 103 LYS A O 1
ATOM 811 N N . GLU A 1 104 ? 13.527 -10.488 -2.655 1.00 48.38 104 GLU A N 1
ATOM 812 C CA . GLU A 1 104 ? 14.199 -10.513 -3.968 1.00 48.38 104 GLU A CA 1
ATOM 813 C C . GLU A 1 104 ? 13.716 -9.373 -4.880 1.00 48.38 104 GLU A C 1
ATOM 815 O O . GLU A 1 104 ? 14.318 -9.057 -5.900 1.00 48.38 104 GLU A O 1
ATOM 820 N N . ARG A 1 105 ? 12.617 -8.710 -4.504 1.00 50.38 105 ARG A N 1
ATOM 821 C CA . ARG A 1 105 ? 12.049 -7.593 -5.248 1.00 50.38 105 ARG A CA 1
ATOM 822 C C . ARG A 1 105 ? 12.636 -6.270 -4.776 1.00 50.38 105 ARG A C 1
ATOM 824 O O . ARG A 1 105 ? 12.249 -5.724 -3.742 1.00 50.38 105 ARG A O 1
ATOM 831 N N . GLY A 1 106 ? 13.521 -5.732 -5.604 1.00 58.50 106 GLY A N 1
ATOM 832 C CA . GLY A 1 106 ? 14.081 -4.394 -5.486 1.00 58.50 106 GLY A CA 1
ATOM 833 C C . GLY A 1 106 ? 15.472 -4.334 -6.099 1.00 58.50 106 GLY A C 1
ATOM 834 O O . GLY A 1 106 ? 16.194 -5.324 -6.121 1.00 58.50 106 GLY A O 1
ATOM 835 N N . ARG A 1 107 ? 15.871 -3.158 -6.593 1.00 58.44 107 ARG A N 1
ATOM 836 C CA . ARG A 1 107 ? 17.208 -2.986 -7.174 1.00 58.44 107 ARG A CA 1
ATOM 837 C C . ARG A 1 107 ? 18.264 -3.298 -6.101 1.00 58.44 107 ARG A C 1
ATOM 839 O O . ARG A 1 107 ? 18.246 -2.589 -5.087 1.00 58.44 107 ARG A O 1
ATOM 846 N N . PRO A 1 108 ? 19.173 -4.269 -6.320 1.00 68.38 108 PRO A N 1
ATOM 847 C CA . PRO A 1 108 ? 20.136 -4.725 -5.323 1.00 68.38 108 PRO A CA 1
ATOM 848 C C . PRO A 1 108 ? 20.866 -3.582 -4.617 1.00 68.38 108 PRO A C 1
ATOM 850 O O . PRO A 1 108 ? 21.088 -2.498 -5.187 1.00 68.38 108 PRO A O 1
ATOM 853 N N . ARG A 1 109 ? 21.243 -3.819 -3.354 1.00 67.81 109 ARG A N 1
ATOM 854 C CA . ARG A 1 109 ? 22.123 -2.894 -2.636 1.00 67.81 109 ARG A CA 1
ATOM 855 C C . ARG A 1 109 ? 23.449 -2.825 -3.392 1.00 67.81 109 ARG A C 1
ATOM 857 O O . ARG A 1 109 ? 24.016 -3.849 -3.750 1.00 67.81 109 ARG A O 1
ATOM 864 N N . LEU A 1 110 ? 23.895 -1.603 -3.664 1.00 74.94 110 LEU A N 1
ATOM 865 C CA . LEU A 1 110 ? 25.213 -1.360 -4.241 1.00 74.94 110 LEU A CA 1
ATOM 866 C C . LEU A 1 110 ? 26.279 -1.690 -3.197 1.00 74.94 110 LEU A C 1
ATOM 868 O O . LEU A 1 110 ? 26.075 -1.406 -2.014 1.00 74.94 110 LEU A O 1
ATOM 872 N N . SER A 1 111 ? 27.420 -2.215 -3.635 1.00 81.75 111 SER A N 1
ATOM 873 C CA . SER A 1 111 ? 28.595 -2.324 -2.773 1.00 81.75 111 SER A CA 1
ATOM 874 C C . SER A 1 111 ? 29.088 -0.929 -2.358 1.00 81.75 111 SER A C 1
ATOM 876 O O . SER A 1 111 ? 28.875 0.042 -3.099 1.00 81.75 111 SER A O 1
ATOM 878 N N . PRO A 1 112 ? 29.755 -0.790 -1.195 1.00 75.06 112 PRO A N 1
ATOM 879 C CA . PRO A 1 112 ? 30.328 0.483 -0.764 1.00 75.06 112 PRO A CA 1
ATOM 880 C C . PRO A 1 112 ? 31.193 1.105 -1.874 1.00 75.06 112 PRO A C 1
ATOM 882 O O . PRO A 1 112 ? 32.078 0.450 -2.415 1.00 75.06 112 PRO A O 1
ATOM 885 N N . GLY A 1 113 ? 30.906 2.356 -2.251 1.00 83.88 113 GLY A N 1
ATOM 886 C CA . GLY A 1 113 ? 31.630 3.093 -3.299 1.00 83.88 113 GLY A CA 1
ATOM 887 C C . GLY A 1 113 ? 31.057 2.990 -4.721 1.00 83.88 113 GLY A C 1
ATOM 888 O O . GLY A 1 113 ? 31.424 3.798 -5.575 1.00 83.88 113 GLY A O 1
ATOM 889 N N . GLN A 1 114 ? 30.117 2.080 -4.999 1.00 76.50 114 GLN A N 1
ATOM 890 C CA . GLN A 1 114 ? 29.494 1.994 -6.323 1.00 76.50 114 GLN A CA 1
ATOM 891 C C . GLN A 1 114 ? 28.363 3.020 -6.491 1.00 76.50 114 GLN A C 1
ATOM 893 O O . GLN A 1 114 ? 27.436 3.095 -5.684 1.00 76.50 114 GLN A O 1
ATOM 898 N N . LYS A 1 115 ? 28.405 3.792 -7.584 1.00 77.44 115 LYS A N 1
ATOM 899 C CA . LYS A 1 115 ? 27.327 4.710 -7.983 1.00 77.44 115 LYS A CA 1
ATOM 900 C C . LYS A 1 115 ? 26.458 4.077 -9.064 1.00 77.44 115 LYS A C 1
ATOM 902 O O . LYS A 1 115 ? 26.948 3.392 -9.957 1.00 77.44 115 LYS A O 1
ATOM 907 N N . ARG A 1 116 ? 25.151 4.336 -8.999 1.00 75.06 116 ARG A N 1
ATOM 908 C CA . ARG A 1 116 ? 24.205 3.899 -10.034 1.00 75.06 116 ARG A CA 1
ATOM 909 C C . ARG A 1 116 ? 24.458 4.712 -11.296 1.00 75.06 116 ARG A C 1
ATOM 911 O O . ARG A 1 116 ? 24.405 5.935 -11.244 1.00 75.06 116 ARG A O 1
ATOM 918 N N . GLN A 1 117 ? 24.680 4.032 -12.412 1.00 75.00 117 GLN A N 1
ATOM 919 C CA . GLN A 1 117 ? 24.681 4.667 -13.724 1.00 75.00 117 GLN A CA 1
ATOM 920 C C . GLN A 1 117 ? 23.261 4.628 -14.299 1.00 75.00 117 GLN A C 1
ATOM 922 O O . GLN A 1 117 ? 22.556 3.620 -14.177 1.00 75.00 117 GLN A O 1
ATOM 927 N N . GLN A 1 118 ? 22.819 5.750 -14.864 1.00 69.62 118 GLN A N 1
ATOM 928 C CA . GLN A 1 118 ? 21.574 5.838 -15.617 1.00 69.62 118 GLN A CA 1
ATOM 929 C C . GLN A 1 118 ? 21.899 5.547 -17.082 1.00 69.62 118 GLN A C 1
ATOM 931 O O . GLN A 1 118 ? 22.647 6.294 -17.703 1.00 69.62 118 GLN A O 1
ATOM 936 N N . ILE A 1 119 ? 21.345 4.465 -17.626 1.00 68.88 119 ILE A N 1
ATOM 937 C CA . ILE A 1 119 ? 21.457 4.152 -19.051 1.00 68.88 119 ILE A CA 1
ATOM 938 C C . ILE A 1 119 ? 20.158 4.611 -19.710 1.00 68.88 119 ILE A C 1
ATOM 940 O O . ILE A 1 119 ? 19.086 4.092 -19.403 1.00 68.88 119 ILE A O 1
ATOM 944 N N . GLY A 1 120 ? 20.241 5.618 -20.580 1.00 69.06 120 GLY A N 1
ATOM 945 C CA . GLY A 1 120 ? 19.123 6.018 -21.429 1.00 69.06 120 GLY A CA 1
ATOM 946 C C . GLY A 1 120 ? 19.046 5.094 -22.638 1.00 69.06 120 GLY A C 1
ATOM 947 O O . GLY A 1 120 ? 19.933 5.129 -23.487 1.00 69.06 120 GLY A O 1
ATOM 948 N N . VAL A 1 121 ? 18.004 4.268 -22.726 1.00 69.31 121 VAL A N 1
ATOM 949 C CA . VAL A 1 121 ? 17.779 3.391 -23.883 1.00 69.31 121 VAL A CA 1
ATOM 950 C C . VAL A 1 121 ? 16.801 4.074 -24.833 1.00 69.31 121 VAL A C 1
ATOM 952 O O . VAL A 1 121 ? 15.710 4.469 -24.424 1.00 69.31 121 VAL A O 1
ATOM 955 N N . ARG A 1 122 ? 17.177 4.213 -26.108 1.00 79.50 122 ARG A N 1
ATOM 956 C CA . ARG A 1 122 ? 16.244 4.611 -27.170 1.00 79.50 122 ARG A CA 1
ATOM 957 C C . ARG A 1 122 ? 15.578 3.354 -27.718 1.00 79.50 122 ARG A C 1
ATOM 959 O O . ARG A 1 122 ? 16.274 2.451 -28.168 1.00 79.50 122 ARG A O 1
ATOM 966 N N . THR A 1 123 ? 14.252 3.295 -27.685 1.00 80.38 123 THR A N 1
ATOM 967 C CA . THR A 1 123 ? 13.481 2.186 -28.262 1.00 80.38 123 THR A CA 1
ATOM 968 C C . THR A 1 123 ? 12.685 2.673 -29.468 1.00 80.38 123 THR A C 1
ATOM 970 O O . THR A 1 123 ? 12.153 3.783 -29.465 1.00 80.38 123 THR A O 1
ATOM 973 N N . SER A 1 124 ? 12.617 1.856 -30.524 1.00 88.88 124 SER A N 1
ATOM 974 C CA . SER A 1 124 ? 11.700 2.119 -31.634 1.00 88.88 124 SER A CA 1
ATOM 975 C C . SER A 1 124 ? 10.248 1.890 -31.181 1.00 88.88 124 SER A C 1
ATOM 977 O O . SER A 1 124 ? 10.012 1.075 -30.279 1.00 88.88 124 SER A O 1
ATOM 979 N N . PRO A 1 125 ? 9.252 2.539 -31.816 1.00 86.62 125 PRO A N 1
ATOM 980 C CA . PRO A 1 125 ? 7.840 2.273 -31.538 1.00 86.62 125 PRO A CA 1
ATOM 981 C C . PRO A 1 125 ? 7.484 0.788 -31.681 1.00 86.62 125 PRO A C 1
ATOM 983 O O . PRO A 1 125 ? 6.823 0.233 -30.811 1.00 86.62 125 PRO A O 1
ATOM 986 N N . SER A 1 126 ? 8.012 0.121 -32.713 1.00 88.31 126 SER A N 1
ATOM 987 C CA . SER A 1 126 ? 7.809 -1.315 -32.944 1.00 88.31 126 SER A CA 1
ATOM 988 C C . SER A 1 126 ? 8.323 -2.185 -31.794 1.00 88.31 126 SER A C 1
ATOM 990 O O . SER A 1 126 ? 7.638 -3.112 -31.365 1.00 88.31 126 SER A O 1
ATOM 992 N N . LEU A 1 127 ? 9.501 -1.865 -31.250 1.00 86.44 127 LEU A N 1
ATOM 993 C CA . LEU A 1 127 ? 10.090 -2.598 -30.133 1.00 86.44 127 LEU A CA 1
ATOM 994 C C . LEU A 1 127 ? 9.305 -2.373 -28.837 1.00 86.44 127 LEU A C 1
ATOM 996 O O . LEU A 1 127 ? 9.092 -3.314 -28.075 1.00 86.44 127 LEU A O 1
ATOM 1000 N N . LYS A 1 128 ? 8.844 -1.139 -28.601 1.00 88.19 128 LYS A N 1
ATOM 1001 C CA . LYS A 1 128 ? 7.992 -0.808 -27.455 1.00 88.19 128 LYS A CA 1
ATOM 1002 C C . LYS A 1 128 ? 6.679 -1.596 -27.498 1.00 88.19 128 LYS A C 1
ATOM 1004 O O . LYS A 1 128 ? 6.338 -2.240 -26.511 1.00 88.19 128 LYS A O 1
ATOM 1009 N N . THR A 1 129 ? 5.991 -1.608 -28.640 1.00 91.56 129 THR A N 1
ATOM 1010 C CA . THR A 1 129 ? 4.733 -2.351 -28.809 1.00 91.56 129 THR A CA 1
ATOM 1011 C C . THR A 1 129 ? 4.928 -3.855 -28.617 1.00 91.56 129 THR A C 1
ATOM 1013 O O . THR A 1 129 ? 4.136 -4.492 -27.928 1.00 91.56 129 THR A O 1
ATOM 1016 N N . ALA A 1 130 ? 6.004 -4.429 -29.163 1.00 90.12 130 ALA A N 1
ATOM 1017 C CA . ALA A 1 130 ? 6.315 -5.846 -28.974 1.00 90.12 130 ALA A CA 1
ATOM 1018 C C . ALA A 1 130 ? 6.576 -6.197 -27.497 1.00 90.12 130 ALA A C 1
ATOM 1020 O O . ALA A 1 130 ? 6.138 -7.243 -27.017 1.00 90.12 130 ALA A O 1
ATOM 1021 N N . LEU A 1 131 ? 7.265 -5.314 -26.766 1.00 89.25 131 LEU A N 1
ATOM 1022 C CA . LEU A 1 131 ? 7.535 -5.489 -25.341 1.00 89.25 131 LEU A CA 1
ATOM 1023 C C . LEU A 1 131 ? 6.256 -5.386 -24.495 1.00 89.25 131 LEU A C 1
ATOM 1025 O O . LEU A 1 131 ? 6.061 -6.194 -23.592 1.00 89.25 131 LEU A O 1
ATOM 1029 N N . GLU A 1 132 ? 5.375 -4.431 -24.796 1.00 91.44 132 GLU A N 1
ATOM 1030 C CA . GLU A 1 132 ? 4.079 -4.270 -24.119 1.00 91.44 132 GLU A CA 1
ATOM 1031 C C . GLU A 1 132 ? 3.154 -5.472 -24.357 1.00 91.44 132 GLU A C 1
ATOM 1033 O O . GLU A 1 132 ? 2.574 -5.995 -23.405 1.00 91.44 132 GLU A O 1
ATOM 1038 N N . ALA A 1 133 ? 3.075 -5.965 -25.596 1.00 91.31 133 ALA A N 1
ATOM 1039 C CA . ALA A 1 133 ? 2.296 -7.156 -25.933 1.00 91.31 133 ALA A CA 1
ATOM 1040 C C . ALA A 1 133 ? 2.803 -8.403 -25.189 1.00 91.31 133 ALA A C 1
ATOM 1042 O O . ALA A 1 133 ? 2.013 -9.172 -24.640 1.00 91.31 133 ALA A O 1
ATOM 1043 N N . ALA A 1 134 ? 4.124 -8.583 -25.112 1.00 87.19 134 ALA A N 1
ATOM 1044 C CA . ALA A 1 134 ? 4.723 -9.683 -24.364 1.00 87.19 134 ALA A CA 1
ATOM 1045 C C . ALA A 1 134 ? 4.500 -9.565 -22.850 1.00 87.19 134 ALA A C 1
ATOM 1047 O O . ALA A 1 134 ? 4.228 -10.565 -22.188 1.00 87.19 134 ALA A O 1
ATOM 1048 N N . ALA A 1 135 ? 4.585 -8.352 -22.302 1.00 88.69 135 ALA A N 1
ATOM 1049 C CA . ALA A 1 135 ? 4.320 -8.102 -20.890 1.00 88.69 135 ALA A CA 1
ATOM 1050 C C . ALA A 1 135 ? 2.874 -8.475 -20.525 1.00 88.69 135 ALA A C 1
ATOM 1052 O O . ALA A 1 135 ? 2.651 -9.168 -19.531 1.00 88.69 135 ALA A O 1
ATOM 1053 N N . ALA A 1 136 ? 1.910 -8.098 -21.373 1.00 88.25 136 ALA A N 1
ATOM 1054 C CA . ALA A 1 136 ? 0.510 -8.477 -21.215 1.00 88.25 136 ALA A CA 1
ATOM 1055 C C . ALA A 1 136 ? 0.310 -10.001 -21.291 1.00 88.25 136 ALA A C 1
ATOM 1057 O O . ALA A 1 136 ? -0.340 -10.569 -20.416 1.00 88.25 136 ALA A O 1
ATOM 1058 N N . ALA A 1 137 ? 0.916 -10.672 -22.278 1.00 89.00 137 ALA A N 1
ATOM 1059 C CA . ALA A 1 137 ? 0.814 -12.124 -22.443 1.00 89.00 137 ALA A CA 1
ATOM 1060 C C . ALA A 1 137 ? 1.405 -12.913 -21.258 1.00 89.00 137 ALA A C 1
ATOM 1062 O O . ALA A 1 137 ? 0.878 -13.957 -20.885 1.00 89.00 137 ALA A O 1
ATOM 1063 N N . ASN A 1 138 ? 2.478 -12.402 -20.647 1.00 87.31 138 ASN A N 1
ATOM 1064 C CA . ASN A 1 138 ? 3.168 -13.047 -19.527 1.00 87.31 138 ASN A CA 1
ATOM 1065 C C . ASN A 1 138 ? 2.676 -12.584 -18.145 1.00 87.31 138 ASN A C 1
ATOM 1067 O O . ASN A 1 138 ? 3.282 -12.952 -17.136 1.00 87.31 138 ASN A O 1
ATOM 1071 N N . CYS A 1 139 ? 1.621 -11.764 -18.078 1.00 88.31 139 CYS A N 1
ATOM 1072 C CA . CYS A 1 139 ? 1.103 -11.180 -16.835 1.00 88.31 139 CYS A CA 1
ATOM 1073 C C . CYS A 1 139 ? 2.184 -10.445 -16.011 1.00 88.31 139 CYS A C 1
ATOM 1075 O O . CYS A 1 139 ? 2.236 -10.546 -14.782 1.00 88.31 139 CYS A O 1
ATOM 1077 N N . ARG A 1 140 ? 3.069 -9.705 -16.688 1.00 82.12 140 ARG A N 1
ATOM 1078 C CA . ARG A 1 140 ? 4.174 -8.931 -16.099 1.00 82.12 140 ARG A CA 1
ATOM 1079 C C . ARG A 1 140 ? 4.009 -7.447 -16.405 1.00 82.12 140 ARG A C 1
ATOM 1081 O O . ARG A 1 140 ? 3.376 -7.060 -17.380 1.00 82.12 140 ARG A O 1
ATOM 1088 N N . SER A 1 141 ? 4.625 -6.589 -15.594 1.00 87.44 141 SER A N 1
ATOM 1089 C CA . SER A 1 141 ? 4.821 -5.192 -16.002 1.00 87.44 141 SER A CA 1
ATOM 1090 C C . SER A 1 141 ? 5.841 -5.100 -17.144 1.00 87.44 141 SER A C 1
ATOM 1092 O O . SER A 1 141 ? 6.725 -5.948 -17.263 1.00 87.44 141 SER A O 1
ATOM 1094 N N . VAL A 1 142 ? 5.770 -4.031 -17.942 1.00 84.06 142 VAL A N 1
ATOM 1095 C CA . VAL A 1 142 ? 6.723 -3.766 -19.039 1.00 84.06 142 VAL A CA 1
ATOM 1096 C C . VAL A 1 142 ? 8.175 -3.788 -18.544 1.00 84.06 142 VAL A C 1
ATOM 1098 O O . VAL A 1 142 ? 9.047 -4.332 -19.213 1.00 84.06 142 VAL A O 1
ATOM 1101 N N . ALA A 1 143 ? 8.430 -3.252 -17.346 1.00 83.38 143 ALA A N 1
ATOM 1102 C CA . ALA A 1 143 ? 9.753 -3.268 -16.725 1.00 83.38 143 ALA A CA 1
ATOM 1103 C C . ALA A 1 143 ? 10.215 -4.690 -16.364 1.00 83.38 143 ALA A C 1
ATOM 1105 O O . ALA A 1 143 ? 11.345 -5.050 -16.664 1.00 83.38 143 ALA A O 1
ATOM 1106 N N . GLN A 1 144 ? 9.334 -5.513 -15.788 1.00 78.44 144 GLN A N 1
ATOM 1107 C CA . GLN A 1 144 ? 9.657 -6.899 -15.425 1.00 78.44 144 GLN A CA 1
ATOM 1108 C C . GLN A 1 144 ? 9.915 -7.776 -16.650 1.00 78.44 144 GLN A C 1
ATOM 1110 O O . GLN A 1 144 ? 10.820 -8.603 -16.642 1.00 78.44 144 GLN A O 1
ATOM 1115 N N . GLU A 1 145 ? 9.128 -7.604 -17.712 1.00 87.19 145 GLU A N 1
ATOM 1116 C CA . GLU A 1 145 ? 9.361 -8.314 -18.969 1.00 87.19 145 GLU A CA 1
ATOM 1117 C C . GLU A 1 145 ? 10.674 -7.855 -19.629 1.00 87.19 145 GLU A C 1
ATOM 1119 O O . GLU A 1 145 ? 11.405 -8.682 -20.172 1.00 87.19 145 GLU A O 1
ATOM 1124 N N . ALA A 1 146 ? 11.021 -6.565 -19.539 1.00 87.00 146 ALA A N 1
ATOM 1125 C CA . ALA A 1 146 ? 12.301 -6.048 -20.025 1.00 87.00 146 ALA A CA 1
ATOM 1126 C C . ALA A 1 146 ? 13.495 -6.603 -19.236 1.00 87.00 146 ALA A C 1
ATOM 1128 O O . ALA A 1 146 ? 14.464 -7.054 -19.844 1.00 87.00 146 ALA A O 1
ATOM 1129 N N . GLU A 1 147 ? 13.421 -6.599 -17.904 1.00 84.50 147 GLU A N 1
ATOM 1130 C CA . GLU A 1 147 ? 14.441 -7.173 -17.018 1.00 84.50 147 GLU A CA 1
ATOM 1131 C C . GLU A 1 147 ? 14.654 -8.658 -17.327 1.00 84.50 147 GLU A C 1
ATOM 1133 O O . GLU A 1 147 ? 15.774 -9.059 -17.631 1.00 84.50 147 GLU A O 1
ATOM 1138 N N . TRP A 1 148 ? 13.577 -9.446 -17.388 1.00 83.19 148 TRP A N 1
ATOM 1139 C CA . TRP A 1 148 ? 13.645 -10.879 -17.686 1.00 83.19 148 TRP A CA 1
ATOM 1140 C C . TRP A 1 148 ? 14.284 -11.179 -19.051 1.00 83.19 148 TRP A C 1
ATOM 1142 O O . TRP A 1 148 ? 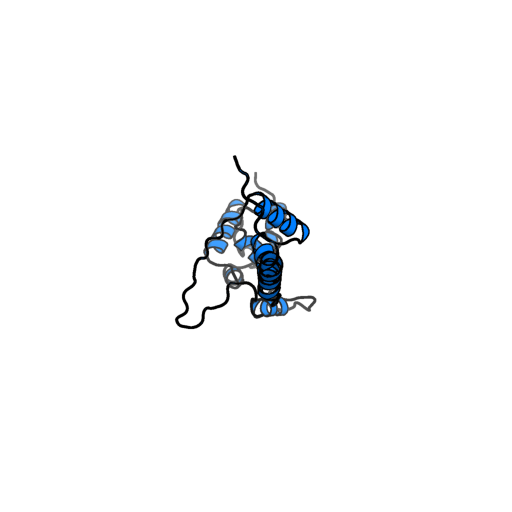15.070 -12.118 -19.199 1.00 83.19 148 TRP A O 1
ATOM 1152 N N . ARG A 1 149 ? 13.970 -10.368 -20.070 1.00 86.12 149 ARG A N 1
ATOM 1153 C CA . ARG A 1 149 ? 14.578 -10.494 -21.403 1.00 86.12 149 ARG A CA 1
ATOM 1154 C C . ARG A 1 149 ? 16.053 -10.114 -21.396 1.00 86.12 149 ARG A C 1
ATOM 1156 O O . ARG A 1 149 ? 16.842 -10.800 -22.034 1.00 86.12 149 ARG A O 1
ATOM 1163 N N . LEU A 1 150 ? 16.428 -9.050 -20.687 1.00 84.38 150 LEU A N 1
ATOM 1164 C CA . LEU A 1 150 ? 17.824 -8.635 -20.557 1.00 84.38 150 LEU A CA 1
ATOM 1165 C C . LEU A 1 150 ? 18.650 -9.690 -19.819 1.00 84.38 150 LEU A C 1
ATOM 1167 O O . LEU A 1 150 ? 19.716 -10.053 -20.301 1.00 84.38 150 LEU A O 1
ATOM 1171 N N . GLU A 1 151 ? 18.146 -10.230 -18.710 1.00 79.75 151 GLU A N 1
ATOM 1172 C CA . GLU A 1 151 ? 18.796 -11.312 -17.961 1.00 79.75 151 GLU A CA 1
ATOM 1173 C C . GLU A 1 151 ? 19.063 -12.534 -18.844 1.00 79.75 151 GLU A C 1
ATOM 1175 O O . GLU A 1 151 ? 20.178 -13.056 -18.857 1.00 79.75 151 GLU A O 1
ATOM 1180 N N . ARG A 1 152 ? 18.079 -12.943 -19.657 1.00 77.00 152 ARG A N 1
ATOM 1181 C CA . ARG A 1 152 ? 18.266 -14.019 -20.641 1.00 77.00 152 ARG A CA 1
ATOM 1182 C C . ARG A 1 152 ? 19.287 -13.673 -21.721 1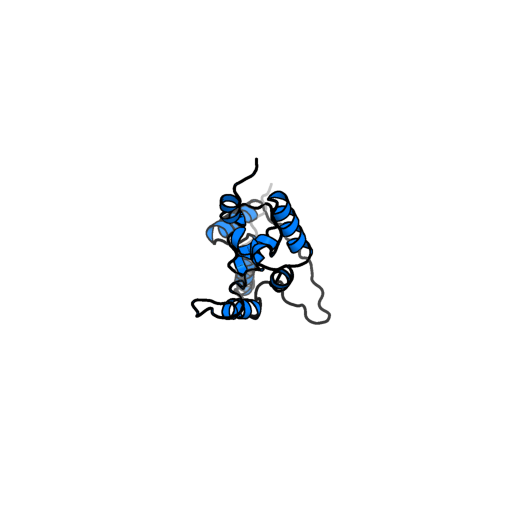.00 77.00 152 ARG A C 1
ATOM 1184 O O . ARG A 1 152 ? 20.087 -14.534 -22.068 1.00 77.00 152 ARG A O 1
ATOM 1191 N N . SER A 1 153 ? 19.293 -12.439 -22.218 1.00 79.94 153 SER A N 1
ATOM 1192 C CA . SER A 1 153 ? 20.291 -11.988 -23.197 1.00 79.94 153 SER A CA 1
ATOM 1193 C C . SER A 1 153 ? 21.714 -11.975 -22.629 1.00 79.94 153 SER A C 1
ATOM 1195 O O . SER A 1 153 ? 22.656 -12.207 -23.376 1.00 79.94 153 SER A O 1
ATOM 1197 N N . PHE A 1 154 ? 21.893 -11.720 -21.327 1.00 66.19 154 PHE A N 1
ATOM 1198 C CA . PHE A 1 154 ? 23.205 -11.788 -20.669 1.00 66.19 154 PHE A CA 1
ATOM 1199 C C . PHE A 1 154 ? 23.648 -13.219 -20.336 1.00 66.19 154 PHE A C 1
ATOM 1201 O O . PHE A 1 154 ? 24.847 -13.464 -20.225 1.00 66.19 154 PHE A O 1
ATOM 1208 N N . ALA A 1 155 ? 22.708 -14.155 -20.181 1.00 63.97 155 ALA A N 1
ATOM 1209 C CA . ALA A 1 155 ? 23.004 -15.577 -20.000 1.00 63.97 155 ALA A CA 1
ATOM 1210 C C . ALA A 1 155 ? 23.425 -16.270 -21.310 1.00 63.97 155 ALA A C 1
ATOM 1212 O O . ALA A 1 155 ? 24.081 -17.311 -21.276 1.00 63.97 155 ALA A O 1
ATOM 1213 N N . ASP A 1 156 ? 23.077 -15.686 -22.458 1.00 60.94 156 ASP A N 1
ATOM 1214 C CA . ASP A 1 156 ? 23.519 -16.136 -23.774 1.00 60.94 156 ASP A CA 1
ATOM 1215 C C . ASP A 1 156 ? 24.946 -15.616 -24.040 1.00 60.94 156 ASP A C 1
ATOM 1217 O O . ASP A 1 156 ? 25.162 -14.589 -24.689 1.00 60.94 156 ASP A O 1
ATOM 1221 N N . ALA A 1 157 ? 25.947 -16.312 -23.485 1.00 55.75 157 ALA A N 1
ATOM 1222 C CA . ALA A 1 157 ? 27.377 -16.000 -23.634 1.00 55.75 157 ALA A CA 1
ATOM 1223 C C . ALA A 1 157 ? 27.845 -15.915 -25.107 1.00 55.75 157 ALA A C 1
ATOM 1225 O O . ALA A 1 157 ? 28.942 -15.431 -25.392 1.00 55.75 157 ALA A O 1
ATOM 1226 N N . ASP A 1 158 ? 27.000 -16.350 -26.041 1.00 56.47 158 ASP A N 1
ATOM 1227 C CA . ASP A 1 158 ? 27.311 -16.579 -27.441 1.00 56.47 158 ASP A CA 1
ATOM 1228 C C . ASP A 1 158 ? 26.797 -15.472 -28.381 1.00 56.47 158 ASP A C 1
ATOM 1230 O O . ASP A 1 158 ? 27.136 -15.469 -29.559 1.00 56.47 158 ASP A O 1
ATOM 1234 N N . LEU A 1 159 ? 26.038 -14.466 -27.914 1.00 57.06 159 LEU A N 1
ATOM 1235 C CA . LEU A 1 159 ? 25.561 -13.382 -28.800 1.00 57.06 159 LEU A CA 1
ATOM 1236 C C . LEU A 1 159 ? 26.715 -12.585 -29.435 1.00 57.06 159 LEU A C 1
ATOM 1238 O O . LEU A 1 159 ? 26.652 -12.236 -30.613 1.00 57.06 159 LEU A O 1
ATOM 1242 N N . ARG A 1 160 ? 27.803 -12.343 -28.690 1.00 53.34 160 ARG A N 1
ATOM 1243 C CA . ARG A 1 160 ? 29.020 -11.706 -29.230 1.00 53.34 160 ARG A CA 1
ATOM 1244 C C . ARG A 1 160 ? 29.776 -12.615 -30.200 1.00 53.34 160 ARG A C 1
ATOM 1246 O O . ARG A 1 160 ? 30.293 -12.124 -31.197 1.00 53.34 160 ARG A O 1
ATOM 1253 N N . LEU A 1 161 ? 29.816 -13.919 -29.927 1.00 57.97 161 LEU A N 1
ATOM 1254 C CA . LEU A 1 161 ? 30.445 -14.917 -30.796 1.00 57.97 161 LEU A CA 1
ATOM 1255 C C . LEU A 1 161 ? 29.666 -15.085 -32.104 1.00 57.97 161 LEU A C 1
ATOM 1257 O O . LEU A 1 161 ? 30.268 -15.114 -33.171 1.00 57.97 161 LEU A O 1
ATOM 1261 N N . ARG A 1 162 ? 28.333 -15.090 -32.041 1.00 57.91 162 ARG A N 1
ATOM 1262 C CA . ARG A 1 162 ? 27.443 -15.181 -33.204 1.00 57.91 162 ARG A CA 1
ATOM 1263 C C . ARG A 1 162 ? 27.475 -13.920 -34.064 1.00 57.91 162 ARG A C 1
ATOM 1265 O O . ARG A 1 162 ? 27.470 -14.048 -35.282 1.00 57.91 162 ARG A O 1
ATOM 1272 N N . VAL A 1 163 ? 27.557 -12.723 -33.474 1.00 62.19 163 VAL A N 1
ATOM 1273 C CA . VAL A 1 163 ? 27.748 -11.473 -34.239 1.00 62.19 163 VAL A CA 1
ATOM 1274 C C . VAL A 1 163 ? 29.120 -11.453 -34.920 1.00 62.19 163 VAL A C 1
ATOM 1276 O O . VAL A 1 163 ? 29.170 -11.242 -36.127 1.00 62.19 163 VAL A O 1
ATOM 1279 N N . ASN A 1 164 ? 30.204 -11.800 -34.213 1.00 58.59 164 ASN A N 1
ATOM 1280 C CA . ASN A 1 164 ? 31.539 -11.917 -34.822 1.00 58.59 164 ASN A CA 1
ATOM 1281 C C . ASN A 1 164 ? 31.593 -12.981 -35.932 1.00 58.59 164 ASN A C 1
ATOM 1283 O O . ASN A 1 164 ? 32.221 -12.765 -36.961 1.00 58.59 164 ASN A O 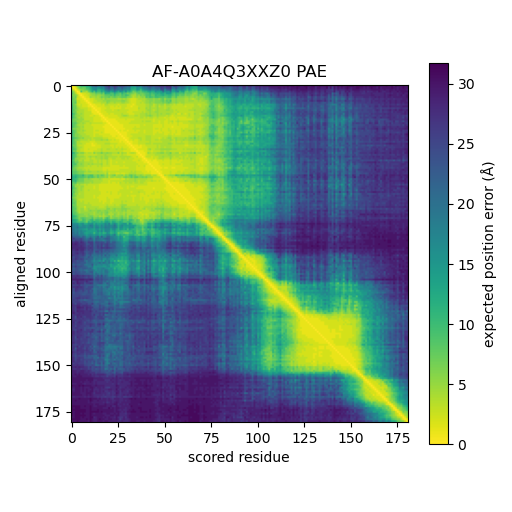1
ATOM 1287 N N . GLN A 1 165 ? 30.926 -14.127 -35.764 1.00 59.12 165 GLN A N 1
ATOM 1288 C CA . GLN A 1 165 ? 30.845 -15.162 -36.803 1.00 59.12 165 GLN A CA 1
ATOM 1289 C C . GLN A 1 165 ? 30.029 -14.717 -38.024 1.00 59.12 165 GLN A C 1
ATOM 1291 O O . GLN A 1 165 ? 30.296 -15.172 -39.136 1.00 59.12 165 GLN A O 1
ATOM 1296 N N . ILE A 1 166 ? 29.030 -13.848 -37.837 1.00 63.75 166 ILE A N 1
ATOM 1297 C CA . ILE A 1 166 ? 28.289 -13.234 -38.943 1.00 63.75 166 ILE A CA 1
ATOM 1298 C C . ILE A 1 166 ? 29.183 -12.219 -39.665 1.00 63.75 166 ILE A C 1
ATOM 1300 O O . ILE A 1 166 ? 29.270 -12.281 -40.886 1.00 63.75 166 ILE A O 1
ATOM 1304 N N . GLU A 1 167 ? 29.902 -11.354 -38.945 1.00 57.84 167 GLU A N 1
ATOM 1305 C CA . GLU A 1 167 ? 30.839 -10.385 -39.535 1.00 57.84 167 GLU A CA 1
ATOM 1306 C C . GLU A 1 167 ? 31.977 -11.078 -40.306 1.00 57.84 167 GLU A C 1
ATOM 1308 O O . GLU A 1 167 ? 32.207 -10.756 -41.469 1.00 57.84 167 GLU A O 1
ATOM 1313 N N . GLN A 1 168 ? 32.586 -12.130 -39.748 1.00 60.06 168 GLN A N 1
ATOM 1314 C CA . GLN A 1 168 ? 33.613 -12.932 -40.435 1.00 60.06 168 GLN A CA 1
ATOM 1315 C C . GLN A 1 168 ? 33.089 -13.674 -41.675 1.00 60.06 168 GLN A C 1
ATOM 1317 O O . GLN A 1 168 ? 33.835 -13.923 -42.620 1.00 60.06 168 GLN A O 1
ATOM 1322 N N . ARG A 1 169 ? 31.798 -14.024 -41.714 1.00 60.25 169 ARG A N 1
ATOM 1323 C CA . ARG A 1 169 ? 31.157 -14.579 -42.920 1.00 60.25 169 ARG A CA 1
ATOM 1324 C C . ARG A 1 169 ? 30.893 -13.522 -43.990 1.00 60.25 169 ARG A C 1
ATOM 1326 O O . ARG A 1 169 ? 30.815 -13.872 -45.166 1.00 60.25 169 ARG A O 1
ATOM 1333 N N . LEU A 1 170 ? 30.750 -12.258 -43.597 1.00 58.47 170 LEU A N 1
ATOM 1334 C CA . LEU A 1 170 ? 30.557 -11.130 -44.506 1.00 58.47 170 LEU A CA 1
ATOM 1335 C C . LEU A 1 170 ? 31.887 -10.602 -45.073 1.00 58.47 170 LEU A C 1
ATOM 1337 O O . LEU A 1 170 ? 31.880 -10.073 -46.179 1.00 58.47 170 LEU A O 1
ATOM 1341 N N . GLU A 1 171 ? 33.025 -10.826 -44.404 1.00 58.72 171 GLU A N 1
ATOM 1342 C CA . GLU A 1 171 ? 34.372 -10.476 -44.908 1.00 58.72 171 GLU A CA 1
ATOM 1343 C C . GLU A 1 171 ? 34.785 -11.237 -46.189 1.00 58.72 171 GLU A C 1
ATOM 1345 O O . GLU A 1 171 ? 35.709 -10.823 -46.886 1.00 58.72 171 GLU A O 1
ATOM 1350 N N . GLY A 1 172 ? 34.081 -12.319 -46.544 1.00 57.59 172 GLY A N 1
ATOM 1351 C CA . GLY A 1 172 ? 34.259 -13.047 -47.809 1.00 57.59 172 GLY A CA 1
ATOM 1352 C C . GLY A 1 172 ? 33.314 -12.618 -48.939 1.00 57.59 172 GLY A C 1
ATOM 1353 O O . GLY A 1 172 ? 33.441 -13.104 -50.065 1.00 57.59 172 GLY A O 1
ATOM 1354 N N . ILE A 1 173 ? 32.353 -11.729 -48.670 1.00 56.88 173 ILE A N 1
ATOM 1355 C CA . ILE A 1 173 ? 31.436 -11.216 -49.688 1.00 56.88 173 ILE A CA 1
ATOM 1356 C C . ILE A 1 173 ? 32.099 -9.987 -50.304 1.00 56.88 173 ILE A C 1
ATOM 1358 O O . ILE A 1 173 ? 32.143 -8.922 -49.693 1.00 56.88 173 ILE A O 1
ATOM 1362 N N . SER A 1 174 ? 32.643 -10.155 -51.517 1.00 55.00 174 SER A N 1
ATOM 1363 C CA . SER A 1 174 ? 33.192 -9.047 -52.310 1.00 55.00 174 SER A CA 1
ATOM 1364 C C . SER A 1 174 ? 32.242 -7.849 -52.273 1.00 55.00 174 SER A C 1
ATOM 1366 O O . SER A 1 174 ? 31.036 -8.050 -52.462 1.00 55.00 174 SER A O 1
ATOM 1368 N N . PRO A 1 175 ? 32.748 -6.618 -52.060 1.00 52.62 175 PRO A N 1
ATOM 1369 C CA . PRO A 1 175 ? 31.902 -5.440 -52.083 1.00 52.62 175 PRO A CA 1
ATOM 1370 C C . PRO A 1 175 ? 31.124 -5.432 -53.399 1.00 52.62 175 PRO A C 1
ATOM 1372 O O . PRO A 1 175 ? 31.706 -5.578 -54.479 1.00 52.62 175 PRO A O 1
ATOM 1375 N N . MET A 1 176 ? 29.796 -5.324 -53.287 1.00 54.06 176 MET A N 1
ATOM 1376 C CA . MET A 1 176 ? 28.902 -5.065 -54.415 1.00 54.06 176 MET A CA 1
ATOM 1377 C C . MET A 1 176 ? 29.557 -3.988 -55.277 1.00 54.06 176 MET A C 1
ATOM 1379 O O . MET A 1 176 ? 29.917 -2.930 -54.753 1.00 54.06 176 MET A O 1
ATOM 1383 N N . ARG A 1 177 ? 29.785 -4.300 -56.564 1.00 54.53 177 ARG A N 1
ATOM 1384 C CA . ARG A 1 177 ? 30.418 -3.368 -57.506 1.00 54.53 177 ARG A CA 1
ATOM 1385 C C . ARG A 1 177 ? 29.747 -2.001 -57.360 1.00 54.53 177 ARG A C 1
ATOM 1387 O O . ARG A 1 177 ? 28.518 -1.967 -57.245 1.00 54.53 177 ARG A O 1
ATOM 1394 N N . PRO A 1 178 ? 30.509 -0.895 -57.368 1.00 48.41 178 PRO A N 1
ATOM 1395 C CA . PRO A 1 178 ? 29.883 0.412 -57.389 1.00 48.41 178 PRO A CA 1
ATOM 1396 C C . PRO A 1 178 ? 28.971 0.469 -58.616 1.00 48.41 178 PRO A C 1
ATOM 1398 O O . PRO A 1 178 ? 29.374 0.083 -59.714 1.00 48.41 178 PRO A O 1
ATOM 1401 N N . TYR A 1 179 ? 27.732 0.905 -58.409 1.00 42.25 179 TYR A N 1
ATOM 1402 C CA . TYR A 1 179 ? 26.892 1.358 -59.506 1.00 42.25 179 TYR A CA 1
ATOM 1403 C C . TYR A 1 179 ? 27.602 2.574 -60.131 1.00 42.25 179 TYR A C 1
ATOM 1405 O O . TYR A 1 179 ? 27.611 3.641 -59.524 1.00 42.25 179 TYR A O 1
ATOM 1413 N N . GLY A 1 180 ? 28.272 2.380 -61.271 1.00 51.78 180 GLY A N 1
ATOM 1414 C CA . GLY A 1 180 ? 28.469 3.436 -62.279 1.00 51.78 180 GLY A CA 1
ATOM 1415 C C . GLY A 1 180 ? 27.244 3.449 -63.204 1.00 51.78 180 GLY A C 1
ATOM 1416 O O . GLY A 1 180 ? 26.564 2.425 -63.303 1.00 51.78 180 GLY A O 1
ATOM 1417 N N . ASP A 1 181 ? 26.848 4.543 -63.849 1.00 43.38 181 ASP A N 1
ATOM 1418 C CA . ASP A 1 181 ? 27.539 5.799 -64.187 1.00 43.38 181 ASP A CA 1
ATOM 1419 C C . ASP A 1 181 ? 26.790 7.051 -63.689 1.00 43.38 181 ASP A C 1
ATOM 1421 O O . ASP A 1 181 ? 25.547 6.979 -63.527 1.00 43.38 181 ASP A O 1
#

Mean predicted aligned error: 17.58 Å

Sequence (181 aa):
MMHSVEKIAATPVLDLELSTRTKRGLVAVGVVTVGEFAYMTEKDFLRIGNLGRKSLNEMKDVLSSFGIRMGMLASEGRKFPWHDNLEPEMGWATWNLLQSMPKERGRPRLSPGQKRQQIGVRTSPSLKTALEAAAAANCRSVAQEAEWRLERSFADADLRLRVNQIEQRLEGISPMRPYGD

Foldseek 3Di:
DQDPPVVQQAAFPVPDPADPQLNVLCVLQVNTGPVLQQQAAPVRQCVRPSDDPVSSVSNQVRCVVNVGGGNNVNVVVDHRPPPDDDDDPPDPVNSVVVVVPPPPPDDDDDDPPDDDDDDDDDDDPVRQVVLCVVCVVVVHDSVVSVVVVVVVVVVPPCPVVVVVVVVVVCVPPPPDPPDDD

Nearest PDB structures (foldseek):
  1z3e-assembly1_B  TM=9.646E-01  e=4.766E-05  Bacillus subtilis
  5ciz-assembly1_B  TM=9.542E-01  e=7.352E-05  Escherichia coli K-12
  8f1k-assembly1_H  TM=8.698E-01  e=7.352E-05  Escherichia coli
  4zh4-assembly1_A  TM=8.618E-01  e=1.002E-04  Escherichia coli K-12
  4mey-assembly1_A  TM=8.619E-01  e=1.066E-04  Escherichia coli K-12

Solvent-accessible surface area (backbone atoms only — not comparable to full-atom values): 11272 Å² total; per-residue (Å²): 132,88,72,56,69,70,62,52,29,68,36,48,48,82,79,47,100,59,55,72,61,46,49,51,39,33,53,72,73,69,47,54,31,44,39,62,48,27,29,34,40,72,70,59,54,56,67,38,75,87,45,44,73,66,49,52,48,55,50,50,55,56,33,48,76,72,75,46,54,77,26,68,58,30,80,77,72,53,72,56,81,87,76,85,79,72,86,76,91,79,44,68,68,55,56,51,46,63,67,68,43,82,73,81,78,65,85,73,86,69,60,94,91,62,76,89,80,86,81,88,80,88,74,54,71,71,57,49,53,53,45,46,55,50,7,60,76,67,77,40,52,54,66,56,42,48,50,55,51,49,55,53,56,67,70,45,80,49,60,66,56,54,50,52,54,50,53,62,59,48,75,73,55,74,77,77,74,79,88,77,134

Secondary structure (DSSP, 8-state):
----HHHHHT-BGGGS---HHHHHHHHHTT--BHHHHHTS-HHHHHHSTT--HHHHHHHHHHHHHTT--TTTTGGGS---TTSS---SSS-HHHHHHHHHS----SPPPPPTTPPPPP------HHHHHHHHHHHHHTT--HHHHHHHHHHHHHH-TTHHHHHHHHHHHHTTS--------

Radius of gyration: 28.13 Å; Cα contacts (8 Å, |Δi|>4): 115; chains: 1; bounding box: 63×33×90 Å